Protein AF-A0A3E0WWJ6-F1 (afdb_monomer_lite)

Structure (mmCIF, N/CA/C/O backbone):
data_AF-A0A3E0WWJ6-F1
#
_entry.id   AF-A0A3E0WWJ6-F1
#
loop_
_atom_site.group_PDB
_atom_site.id
_atom_site.type_symbol
_atom_site.label_atom_id
_atom_site.label_alt_id
_atom_site.label_comp_id
_atom_site.label_asym_id
_atom_site.label_entity_id
_atom_site.label_seq_id
_atom_site.pdbx_PDB_ins_code
_atom_site.Cartn_x
_atom_site.Cartn_y
_atom_site.Cartn_z
_atom_site.occupancy
_atom_site.B_iso_or_equiv
_atom_site.auth_seq_id
_atom_site.auth_comp_id
_atom_site.auth_asym_id
_atom_site.auth_atom_id
_atom_site.pdbx_PDB_model_num
ATOM 1 N N . MET A 1 1 ? 36.141 9.763 -50.757 1.00 41.06 1 MET A N 1
ATOM 2 C CA . MET A 1 1 ? 35.344 10.389 -49.680 1.00 41.06 1 MET A CA 1
ATOM 3 C C . MET A 1 1 ? 33.939 9.816 -49.764 1.00 41.06 1 MET A C 1
ATOM 5 O O . MET A 1 1 ? 33.186 10.211 -50.642 1.00 41.06 1 MET A O 1
ATOM 9 N N . SER A 1 2 ? 33.627 8.807 -48.948 1.00 47.94 2 SER A N 1
ATOM 10 C CA . SER A 1 2 ? 32.283 8.214 -48.910 1.00 47.94 2 SER A CA 1
ATOM 11 C C . SER A 1 2 ? 31.359 9.112 -48.082 1.00 47.94 2 SER A C 1
ATOM 13 O O . SER A 1 2 ? 31.762 9.523 -46.992 1.00 47.94 2 SER A O 1
ATOM 15 N N . PRO A 1 3 ? 30.156 9.457 -48.570 1.00 52.78 3 PRO A N 1
ATOM 16 C CA . PRO A 1 3 ? 29.270 10.374 -47.870 1.00 52.78 3 PRO A CA 1
ATOM 17 C C . PRO A 1 3 ? 28.723 9.735 -46.590 1.00 52.78 3 PRO A C 1
ATOM 19 O O . PRO A 1 3 ? 28.349 8.561 -46.569 1.00 52.78 3 PRO A O 1
ATOM 22 N N . MET A 1 4 ? 28.683 10.546 -45.527 1.00 53.38 4 MET A N 1
ATOM 23 C CA . MET A 1 4 ? 28.009 10.279 -44.257 1.00 53.38 4 MET A CA 1
ATOM 24 C C . MET A 1 4 ? 26.643 9.636 -44.494 1.00 53.38 4 MET A C 1
ATOM 26 O O . MET A 1 4 ? 25.695 10.283 -44.942 1.00 53.38 4 MET A O 1
ATOM 30 N N . GLN A 1 5 ? 26.533 8.359 -44.143 1.00 48.25 5 GLN A N 1
ATOM 31 C CA . GLN A 1 5 ? 25.273 7.639 -44.166 1.00 48.25 5 GLN A CA 1
ATOM 32 C C . GLN A 1 5 ? 24.458 8.034 -42.925 1.00 48.25 5 GLN A C 1
ATOM 34 O O . GLN A 1 5 ? 24.376 7.304 -41.936 1.00 48.25 5 GLN A O 1
ATOM 39 N N . ASN A 1 6 ? 23.860 9.226 -42.980 1.00 53.53 6 ASN A N 1
ATOM 40 C CA . ASN A 1 6 ? 22.765 9.612 -42.100 1.00 53.53 6 ASN A CA 1
ATOM 41 C C . ASN A 1 6 ? 21.587 8.674 -42.382 1.00 53.53 6 ASN A C 1
ATOM 43 O O . ASN A 1 6 ? 20.847 8.847 -43.347 1.00 53.53 6 ASN A O 1
ATOM 47 N N . ARG A 1 7 ? 21.423 7.654 -41.537 1.00 54.59 7 ARG A N 1
ATOM 48 C CA . ARG A 1 7 ? 20.161 6.921 -41.413 1.00 54.59 7 ARG A CA 1
ATOM 49 C C . ARG A 1 7 ? 19.463 7.382 -40.135 1.00 54.59 7 ARG A C 1
ATOM 51 O O . ARG A 1 7 ? 20.070 7.260 -39.067 1.00 54.59 7 ARG A O 1
ATOM 58 N N . PRO A 1 8 ? 18.237 7.918 -40.237 1.00 48.44 8 PRO A N 1
ATOM 59 C CA . PRO A 1 8 ? 17.562 8.570 -39.133 1.00 48.44 8 PRO A CA 1
ATOM 60 C C . PRO A 1 8 ? 17.122 7.511 -38.121 1.00 48.44 8 PRO A C 1
ATOM 62 O O . PRO A 1 8 ? 16.410 6.568 -38.461 1.00 48.44 8 PRO A O 1
ATOM 65 N N . GLY A 1 9 ? 17.476 7.693 -36.851 1.00 54.81 9 GLY A N 1
ATOM 66 C CA . GLY A 1 9 ? 16.433 7.474 -35.855 1.00 54.81 9 GLY A CA 1
ATOM 67 C C . GLY A 1 9 ? 15.330 8.474 -36.198 1.00 54.81 9 GLY A C 1
ATOM 68 O O . GLY A 1 9 ? 15.647 9.638 -36.433 1.00 54.81 9 GLY A O 1
ATOM 69 N N . LEU A 1 10 ? 14.071 8.041 -36.312 1.00 63.47 10 LEU A N 1
ATOM 70 C CA . LEU A 1 10 ? 12.950 8.909 -36.718 1.00 63.47 10 LEU A CA 1
ATOM 71 C C . LEU A 1 10 ? 12.829 10.201 -35.879 1.00 63.47 10 LEU A C 1
ATOM 73 O O . LEU A 1 10 ? 12.167 11.142 -36.299 1.00 63.47 10 LEU A O 1
ATOM 77 N N . LEU A 1 11 ? 13.475 10.254 -34.710 1.00 73.19 11 LEU A N 1
ATOM 78 C CA . LEU A 1 11 ? 13.503 11.378 -33.786 1.00 73.19 11 LEU A CA 1
ATOM 79 C C . LEU A 1 11 ? 14.924 11.581 -33.239 1.00 73.19 11 LEU A C 1
ATOM 81 O O . LEU A 1 11 ? 15.691 10.623 -33.113 1.00 73.19 11 LEU A O 1
ATOM 85 N N . ALA A 1 12 ? 15.264 12.820 -32.874 1.00 83.25 12 ALA A N 1
ATOM 86 C CA . ALA A 1 12 ? 16.523 13.125 -32.201 1.00 83.25 12 ALA A CA 1
ATOM 87 C C . ALA A 1 12 ? 16.621 12.375 -30.850 1.00 83.25 12 ALA A C 1
ATOM 89 O O . ALA A 1 12 ? 15.598 12.237 -30.171 1.00 83.25 12 ALA A O 1
ATOM 90 N N . PRO A 1 13 ? 17.827 11.962 -30.406 1.00 80.81 13 PRO A N 1
ATOM 91 C CA . PRO A 1 13 ? 18.034 11.240 -29.141 1.00 80.81 13 PRO A CA 1
ATOM 92 C C . PRO A 1 13 ? 17.370 11.927 -27.935 1.00 80.81 13 PRO A C 1
ATOM 94 O O . PRO A 1 13 ? 16.719 11.293 -27.108 1.00 80.81 13 PRO A O 1
ATOM 97 N N . ARG A 1 14 ? 17.441 13.265 -27.898 1.00 85.00 14 ARG A N 1
ATOM 98 C CA . ARG A 1 14 ? 16.761 14.104 -26.903 1.00 85.00 14 ARG A CA 1
ATOM 99 C C . ARG A 1 14 ? 15.242 13.914 -26.913 1.00 85.00 14 ARG A C 1
ATOM 101 O O . ARG A 1 14 ? 14.642 13.782 -25.855 1.00 85.00 14 ARG A O 1
ATOM 108 N N . THR A 1 15 ? 14.617 13.921 -28.087 1.00 87.12 15 THR A N 1
ATOM 109 C CA . THR A 1 15 ? 13.161 13.779 -28.223 1.00 87.12 15 THR A CA 1
ATOM 110 C C . THR A 1 15 ? 12.702 12.391 -27.790 1.00 87.12 15 THR A C 1
ATOM 112 O O . THR A 1 15 ? 11.684 12.272 -27.118 1.00 87.12 15 THR A O 1
ATOM 115 N N . GLN A 1 16 ? 13.473 11.349 -28.114 1.00 85.00 16 GLN A N 1
ATOM 116 C CA . GLN A 1 16 ? 13.187 9.982 -27.669 1.00 85.00 16 GLN A CA 1
ATOM 117 C C . GLN A 1 16 ? 13.239 9.865 -26.144 1.00 85.00 16 GLN A C 1
ATOM 119 O O . GLN A 1 16 ? 12.307 9.336 -25.542 1.00 85.00 16 GLN A O 1
ATOM 124 N N . LEU A 1 17 ? 14.286 10.414 -25.519 1.00 88.88 17 LEU A N 1
ATOM 125 C CA . LEU A 1 17 ? 14.409 10.430 -24.064 1.00 88.88 17 LEU A CA 1
ATOM 126 C C . LEU A 1 17 ? 13.249 11.191 -23.410 1.00 88.88 17 LEU A C 1
ATOM 128 O O . LEU A 1 17 ? 12.657 10.693 -22.460 1.00 88.88 17 LEU A O 1
ATOM 132 N N . LEU A 1 18 ? 12.880 12.360 -23.944 1.00 91.81 18 LEU A N 1
ATOM 133 C CA . LEU A 1 18 ? 11.765 13.154 -23.419 1.00 91.81 18 LEU A CA 1
ATOM 134 C C . LEU A 1 18 ? 10.431 12.406 -23.488 1.00 91.81 18 LEU A C 1
ATOM 136 O O . LEU A 1 18 ? 9.697 12.414 -22.505 1.00 91.81 18 LEU A O 1
ATOM 140 N N . LEU A 1 19 ? 10.125 11.736 -24.602 1.00 91.75 19 LEU A N 1
ATOM 141 C CA . LEU A 1 19 ? 8.891 10.953 -24.735 1.00 91.75 19 LEU A CA 1
ATOM 142 C C . LEU A 1 19 ? 8.840 9.790 -23.737 1.00 91.75 19 LEU A C 1
ATOM 144 O O . LEU A 1 19 ? 7.805 9.560 -23.115 1.00 91.75 19 LEU A O 1
ATOM 148 N N . LEU A 1 20 ? 9.960 9.089 -23.543 1.00 90.94 20 LEU A N 1
ATOM 149 C CA . LEU A 1 20 ? 10.049 8.000 -22.568 1.00 90.94 20 LEU A CA 1
ATOM 150 C C . LEU A 1 20 ? 9.909 8.512 -21.133 1.00 90.94 20 LEU A C 1
ATOM 152 O O . LEU A 1 20 ? 9.173 7.923 -20.345 1.00 90.94 20 LEU A O 1
ATOM 156 N N . CYS A 1 21 ? 10.535 9.645 -20.810 1.00 93.75 21 CYS A N 1
ATOM 157 C CA . CYS A 1 21 ? 10.346 10.303 -19.521 1.00 93.75 21 CYS A CA 1
ATOM 158 C C . CYS A 1 21 ? 8.896 10.765 -19.328 1.00 93.75 21 CYS A C 1
ATOM 160 O O . CYS A 1 21 ? 8.356 10.600 -18.244 1.00 93.75 21 CYS A O 1
ATOM 162 N N . MET A 1 22 ? 8.225 11.296 -20.354 1.00 95.31 22 MET A N 1
ATOM 163 C CA . MET A 1 22 ? 6.805 11.655 -20.251 1.00 95.31 22 MET A CA 1
ATOM 164 C C . MET A 1 22 ? 5.928 10.436 -19.954 1.00 95.31 22 MET A C 1
ATOM 166 O O . MET A 1 22 ? 5.043 10.516 -19.106 1.00 95.31 22 MET A O 1
ATOM 170 N N . PHE A 1 23 ? 6.189 9.303 -20.608 1.00 94.44 23 PHE A N 1
ATOM 171 C CA . PHE A 1 23 ? 5.458 8.066 -20.340 1.00 94.44 23 PHE A CA 1
ATOM 172 C C . PHE A 1 23 ? 5.713 7.546 -18.918 1.00 94.44 23 PHE A C 1
ATOM 174 O O . PHE A 1 23 ? 4.772 7.197 -18.209 1.00 94.44 23 PHE A O 1
ATOM 181 N N . ALA A 1 24 ? 6.967 7.561 -18.463 1.00 94.69 24 ALA A N 1
ATOM 182 C CA . ALA A 1 24 ? 7.326 7.171 -17.102 1.00 94.69 24 ALA A CA 1
ATOM 183 C C . ALA A 1 24 ? 6.735 8.118 -16.039 1.00 94.69 24 ALA A C 1
ATOM 185 O O . ALA A 1 24 ? 6.290 7.663 -14.983 1.00 94.69 24 ALA A O 1
ATOM 186 N N . LEU A 1 25 ? 6.655 9.425 -16.322 1.00 95.75 25 LEU A N 1
ATOM 187 C CA . LEU A 1 25 ? 5.974 10.407 -15.469 1.00 95.75 25 LEU A CA 1
ATOM 188 C C . LEU A 1 25 ? 4.483 10.117 -15.380 1.00 95.75 25 LEU A C 1
ATOM 190 O O . LEU A 1 25 ? 3.942 10.110 -14.279 1.00 95.75 25 LEU A O 1
ATOM 194 N N . LEU A 1 26 ? 3.832 9.828 -16.508 1.00 95.75 26 LEU A N 1
ATOM 195 C CA . LEU A 1 26 ? 2.425 9.447 -16.519 1.00 95.75 26 LEU A CA 1
ATOM 196 C C . LEU A 1 26 ? 2.188 8.160 -15.717 1.00 95.75 26 LEU A C 1
ATOM 198 O O . LEU A 1 26 ? 1.283 8.126 -14.891 1.00 95.75 26 LEU A O 1
ATOM 202 N N . ALA A 1 27 ? 3.019 7.131 -15.901 1.00 94.25 27 ALA A N 1
ATOM 203 C CA . ALA A 1 27 ? 2.919 5.884 -15.142 1.00 94.25 27 ALA A CA 1
ATOM 204 C C . ALA A 1 27 ? 3.103 6.111 -13.631 1.00 94.25 27 ALA A C 1
ATOM 206 O O . ALA A 1 27 ? 2.340 5.583 -12.825 1.00 94.25 27 ALA A O 1
ATOM 207 N N . THR A 1 28 ? 4.064 6.958 -13.252 1.00 94.44 28 THR A N 1
ATOM 208 C CA . THR A 1 28 ? 4.295 7.338 -11.851 1.00 94.44 28 THR A CA 1
ATOM 209 C C . THR A 1 28 ? 3.099 8.102 -11.289 1.00 94.44 28 THR A C 1
ATOM 211 O O . THR A 1 28 ? 2.649 7.787 -10.195 1.00 94.44 28 THR A O 1
ATOM 214 N N . LEU A 1 29 ? 2.547 9.062 -12.039 1.00 93.62 29 LEU A N 1
ATOM 215 C CA . LEU A 1 29 ? 1.370 9.832 -11.636 1.00 93.62 29 LEU A CA 1
ATOM 216 C C . LEU A 1 29 ? 0.149 8.931 -11.425 1.00 93.62 29 LEU A C 1
ATOM 218 O O . LEU A 1 29 ? -0.557 9.073 -10.436 1.00 93.62 29 LEU A O 1
ATOM 222 N N . LEU A 1 30 ? -0.105 7.991 -12.336 1.00 93.31 30 LEU A N 1
ATOM 223 C CA . LEU A 1 30 ? -1.209 7.044 -12.181 1.00 93.31 30 LEU A CA 1
ATOM 224 C C . LEU A 1 30 ? -1.004 6.146 -10.954 1.00 93.31 30 LEU A C 1
ATOM 226 O O . LEU A 1 30 ? -1.946 5.930 -10.195 1.00 93.31 30 LEU A O 1
ATOM 230 N N . SER A 1 31 ? 0.228 5.684 -10.719 1.00 91.25 31 SER A N 1
ATOM 231 C CA . SER A 1 31 ? 0.571 4.896 -9.533 1.00 91.25 31 SER A CA 1
ATOM 232 C C . SER A 1 31 ? 0.384 5.686 -8.235 1.00 91.25 31 SER A C 1
ATOM 234 O O . SER A 1 31 ? -0.133 5.143 -7.265 1.00 91.25 31 SER A O 1
ATOM 236 N N . THR A 1 32 ? 0.782 6.959 -8.183 1.00 90.62 32 THR A N 1
ATOM 237 C CA . THR A 1 32 ? 0.625 7.782 -6.974 1.00 90.62 32 THR A CA 1
ATOM 238 C C . THR A 1 32 ? -0.826 8.182 -6.738 1.00 90.62 32 THR A C 1
ATOM 240 O O . THR A 1 32 ? -1.275 8.163 -5.595 1.00 90.62 32 THR A O 1
ATOM 243 N N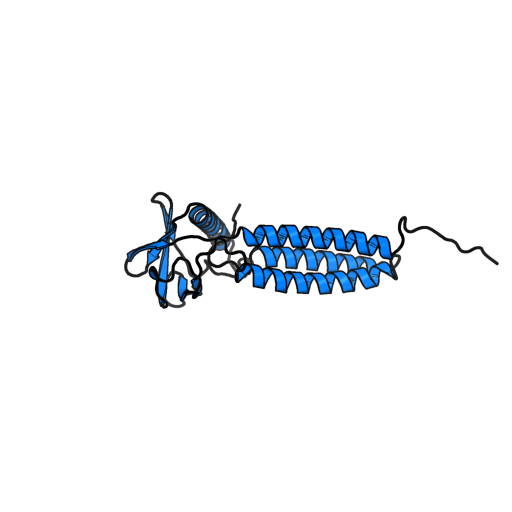 . LEU A 1 33 ? -1.588 8.478 -7.798 1.00 90.75 33 LEU A N 1
ATOM 244 C CA . LEU A 1 33 ? -3.033 8.702 -7.703 1.00 90.75 33 LEU A CA 1
ATOM 245 C C . LEU A 1 33 ? -3.753 7.460 -7.177 1.00 90.75 33 LEU A C 1
ATOM 247 O O . LEU A 1 33 ? -4.637 7.588 -6.338 1.00 90.75 33 LEU A O 1
ATOM 251 N N . TRP A 1 34 ? -3.346 6.266 -7.614 1.00 89.06 34 TRP A N 1
ATOM 252 C CA . TRP A 1 34 ? -3.866 5.016 -7.068 1.00 89.06 34 TRP A CA 1
ATOM 253 C C . TRP A 1 34 ? -3.573 4.890 -5.569 1.00 89.06 34 TRP A C 1
ATOM 255 O O . TRP A 1 34 ? -4.493 4.680 -4.782 1.00 89.06 34 TRP A O 1
ATOM 265 N N . VAL A 1 35 ? -2.324 5.114 -5.151 1.00 89.00 35 VAL A N 1
ATOM 266 C CA . VAL A 1 35 ? -1.925 5.062 -3.732 1.00 89.00 35 VAL A CA 1
ATOM 267 C C . VAL A 1 35 ? -2.664 6.098 -2.878 1.00 89.00 35 VAL A C 1
ATOM 269 O O . VAL A 1 35 ? -2.964 5.836 -1.716 1.00 89.00 35 VAL A O 1
ATOM 272 N N . ALA A 1 36 ? -3.009 7.259 -3.441 1.00 87.56 36 ALA A N 1
ATOM 273 C CA . ALA A 1 36 ? -3.802 8.272 -2.745 1.00 87.56 36 ALA A CA 1
ATOM 274 C C . ALA A 1 36 ? -5.238 7.805 -2.431 1.00 87.56 36 ALA A C 1
ATOM 276 O O . ALA A 1 36 ? -5.872 8.355 -1.534 1.00 87.56 36 ALA A O 1
ATOM 277 N N . THR A 1 37 ? -5.752 6.795 -3.143 1.00 85.94 37 THR A N 1
ATOM 278 C CA . THR A 1 37 ? -7.078 6.206 -2.879 1.00 85.94 37 THR A CA 1
ATOM 279 C C . THR A 1 37 ? -7.051 5.069 -1.858 1.00 85.94 37 THR A C 1
ATOM 281 O O . THR A 1 37 ? -8.111 4.586 -1.454 1.00 85.94 37 THR A O 1
ATOM 284 N N . THR A 1 38 ? -5.864 4.648 -1.411 1.00 85.00 38 THR A N 1
ATOM 285 C CA . THR A 1 38 ? -5.712 3.539 -0.468 1.00 85.00 38 THR A CA 1
ATOM 286 C C . THR A 1 38 ? -6.351 3.880 0.886 1.00 85.00 38 THR A C 1
ATOM 288 O O . THR A 1 38 ? -6.076 4.952 1.434 1.00 85.00 38 THR A O 1
ATOM 291 N N . PRO A 1 39 ? -7.184 2.985 1.450 1.00 87.88 39 PRO A N 1
ATOM 292 C CA . PRO A 1 39 ? -7.760 3.159 2.778 1.00 87.88 39 PRO A CA 1
ATOM 293 C C . PRO A 1 39 ? -6.698 3.391 3.857 1.00 87.88 39 PRO A C 1
ATOM 295 O O . PRO A 1 39 ? -5.690 2.684 3.911 1.00 87.88 39 PRO A O 1
ATOM 298 N N . TYR A 1 40 ? -6.952 4.356 4.739 1.00 89.00 40 TYR A N 1
ATOM 299 C CA . TYR A 1 40 ? -6.067 4.722 5.842 1.00 89.00 40 TYR A CA 1
ATOM 300 C C . TYR A 1 40 ? -6.828 4.699 7.171 1.00 89.00 40 TYR A C 1
ATOM 302 O O . TYR A 1 40 ? -7.805 5.430 7.349 1.00 89.00 40 TYR A O 1
ATOM 310 N N . LEU A 1 41 ? -6.375 3.872 8.111 1.00 90.25 41 LEU A N 1
ATOM 311 C CA . LEU A 1 41 ? -6.888 3.802 9.482 1.00 90.25 41 LEU A CA 1
ATOM 312 C C . LEU A 1 41 ? -6.064 4.678 10.435 1.00 90.25 41 LEU A C 1
ATOM 314 O O . LEU A 1 41 ? -6.567 5.072 11.490 1.00 90.25 41 LEU A O 1
ATOM 318 N N . GLY A 1 42 ? -4.819 4.998 10.068 1.00 89.94 42 GLY A N 1
ATOM 319 C CA . GLY A 1 42 ? -3.881 5.751 10.894 1.00 89.94 42 GLY A CA 1
ATOM 320 C C . GLY A 1 42 ? -3.329 4.934 12.055 1.00 89.94 42 GLY A C 1
ATOM 321 O O . GLY A 1 42 ? -3.097 5.488 13.133 1.00 89.94 42 GLY A O 1
ATOM 322 N N . LEU A 1 43 ? -3.162 3.630 11.836 1.00 91.00 43 LEU A N 1
ATOM 323 C CA . LEU A 1 43 ? -2.616 2.674 12.795 1.00 91.00 43 LEU A CA 1
ATOM 324 C C . LEU A 1 43 ? -1.298 2.122 12.255 1.00 91.00 43 LEU A C 1
ATOM 326 O O . LEU A 1 43 ? -1.193 1.808 11.071 1.00 91.00 43 LEU A O 1
ATOM 330 N N . GLU A 1 44 ? -0.302 1.988 13.123 1.00 89.38 44 GLU A N 1
ATOM 331 C CA . GLU A 1 44 ? 0.871 1.162 12.847 1.00 89.38 44 GLU A CA 1
ATOM 332 C C . GLU A 1 44 ? 0.589 -0.230 13.400 1.00 89.38 44 GLU A C 1
ATOM 334 O O . GLU A 1 44 ? 0.331 -0.390 14.594 1.00 89.38 44 GLU A O 1
ATOM 339 N N . LEU A 1 45 ? 0.548 -1.214 12.502 1.00 89.88 45 LEU A N 1
ATOM 340 C CA . LEU A 1 45 ? 0.191 -2.587 12.823 1.00 89.88 45 LEU A CA 1
ATOM 341 C C . LEU A 1 45 ? 1.408 -3.491 12.668 1.00 89.88 45 LEU A C 1
ATOM 343 O O . LEU A 1 45 ? 2.154 -3.364 11.695 1.00 89.88 45 LEU A O 1
ATOM 347 N N . SER A 1 46 ? 1.553 -4.449 13.574 1.00 88.56 46 SER A N 1
ATOM 348 C CA . SER A 1 46 ? 2.556 -5.501 13.467 1.00 88.56 46 SER A CA 1
ATOM 349 C C . SER A 1 46 ? 1.981 -6.885 13.700 1.00 88.56 46 SER A C 1
ATOM 351 O O . SER A 1 46 ? 0.861 -7.076 14.184 1.00 88.56 46 SER A O 1
ATOM 353 N N . LYS A 1 47 ? 2.749 -7.881 13.264 1.00 87.50 47 LYS A N 1
ATOM 354 C CA . LYS A 1 47 ? 2.410 -9.288 13.450 1.00 87.50 47 LYS A CA 1
ATOM 355 C C . LYS A 1 47 ? 2.556 -9.642 14.921 1.00 87.50 47 LYS A C 1
ATOM 357 O O . LYS A 1 47 ? 3.497 -9.206 15.577 1.00 87.50 47 LYS A O 1
ATOM 362 N N . THR A 1 48 ? 1.663 -10.487 15.410 1.00 83.00 48 THR A N 1
ATOM 363 C CA . THR A 1 48 ? 1.786 -11.042 16.757 1.00 83.00 48 THR A CA 1
ATOM 364 C C . THR A 1 48 ? 2.513 -12.386 16.684 1.00 83.00 48 THR A C 1
ATOM 366 O O . THR A 1 48 ? 2.185 -13.211 15.835 1.00 83.00 48 THR A O 1
ATOM 369 N N . GLU A 1 49 ? 3.512 -12.619 17.541 1.00 76.25 49 GLU A N 1
ATOM 370 C CA . GLU A 1 49 ? 4.228 -13.909 17.590 1.00 76.25 49 GLU A CA 1
ATOM 371 C C . GLU A 1 49 ? 3.422 -14.983 18.342 1.00 76.25 49 GLU A C 1
ATOM 373 O O . GLU A 1 49 ? 3.381 -16.136 17.918 1.00 76.25 49 GLU A O 1
ATOM 378 N N . ASP A 1 50 ? 2.713 -14.582 19.403 1.00 68.69 50 ASP A N 1
ATOM 379 C CA . ASP A 1 50 ? 2.123 -15.504 20.386 1.00 68.69 50 ASP A CA 1
ATOM 380 C C . ASP A 1 50 ? 0.609 -15.745 20.237 1.00 68.69 50 ASP A C 1
ATOM 382 O O . ASP A 1 50 ? 0.070 -16.690 20.814 1.00 68.69 50 ASP A O 1
ATOM 386 N N . ALA A 1 51 ? -0.103 -14.902 19.483 1.00 70.88 51 ALA A N 1
ATOM 387 C CA . ALA A 1 51 ? -1.562 -14.945 19.357 1.00 70.88 51 ALA A CA 1
ATOM 388 C C . ALA A 1 51 ? -2.008 -14.691 17.909 1.00 70.88 51 ALA A C 1
ATOM 390 O O . ALA A 1 51 ? -1.299 -14.007 17.173 1.00 70.88 51 ALA A O 1
ATOM 391 N N . PRO A 1 52 ? -3.165 -15.230 17.479 1.00 80.75 52 PRO A N 1
ATOM 392 C CA . PRO A 1 52 ? -3.720 -14.922 16.169 1.00 80.75 52 PRO A CA 1
ATOM 393 C C . PRO A 1 52 ? -4.159 -13.456 16.110 1.00 80.75 52 PRO A C 1
ATOM 395 O O . PRO A 1 52 ? -4.926 -13.004 16.959 1.00 80.75 52 PRO A O 1
ATOM 398 N N . GLY A 1 53 ? -3.695 -12.733 15.094 1.00 87.56 53 GLY A N 1
ATOM 399 C CA . GLY A 1 53 ? -4.137 -11.372 14.808 1.00 87.56 53 GLY A CA 1
ATOM 400 C C . GLY A 1 53 ? -2.990 -10.391 14.611 1.00 87.56 53 GLY A C 1
ATOM 401 O O . GLY A 1 53 ? -1.816 -10.755 14.504 1.00 87.56 53 GLY A O 1
ATOM 402 N N . VAL A 1 54 ? -3.344 -9.111 14.564 1.00 91.00 54 VAL A N 1
ATOM 403 C CA . VAL A 1 54 ? -2.403 -8.007 14.346 1.00 91.00 54 VAL A CA 1
ATOM 404 C C . VAL A 1 54 ? -2.442 -7.053 15.532 1.00 91.00 54 VAL A C 1
ATOM 406 O O . VAL A 1 54 ? -3.512 -6.679 16.007 1.00 91.00 54 VAL A O 1
ATOM 409 N N . ARG A 1 55 ? -1.272 -6.665 16.033 1.00 91.94 55 ARG A N 1
ATOM 410 C CA . ARG A 1 55 ? -1.130 -5.751 17.168 1.00 91.94 55 ARG A CA 1
ATOM 411 C C . ARG A 1 55 ? -1.048 -4.317 16.671 1.00 91.94 55 ARG A C 1
ATOM 413 O O . ARG A 1 55 ? -0.354 -4.041 15.699 1.00 91.94 55 ARG A O 1
ATOM 420 N N . VAL A 1 56 ? -1.712 -3.399 17.364 1.00 92.44 56 VAL A N 1
ATOM 421 C CA . VAL A 1 56 ? -1.516 -1.959 17.180 1.00 92.44 56 VAL A CA 1
ATOM 422 C C . VAL A 1 56 ? -0.250 -1.543 17.922 1.00 92.44 56 VAL A C 1
ATOM 424 O O . VAL A 1 56 ? -0.259 -1.440 19.144 1.00 92.44 56 VAL A O 1
ATOM 427 N N . GLU A 1 57 ? 0.839 -1.286 17.207 1.00 90.69 57 GLU A N 1
ATOM 428 C CA . GLU A 1 57 ? 2.075 -0.772 17.813 1.00 90.69 57 GLU A CA 1
ATOM 429 C C . GLU A 1 57 ? 1.907 0.676 18.253 1.00 90.69 57 GLU A C 1
ATOM 431 O O . GLU A 1 57 ? 2.304 1.069 19.349 1.00 90.69 57 GLU A O 1
ATOM 436 N N . SER A 1 58 ? 1.301 1.485 17.387 1.00 89.75 58 SER A N 1
ATOM 437 C CA . SER A 1 58 ? 1.089 2.897 17.651 1.00 89.75 58 SER A CA 1
ATOM 438 C C . SER A 1 58 ? -0.128 3.426 16.895 1.00 89.75 58 SER A C 1
ATOM 440 O O . SER A 1 58 ? -0.558 2.887 15.871 1.00 89.75 58 SER A O 1
ATOM 442 N N . VAL A 1 59 ? -0.700 4.512 17.412 1.00 91.31 59 VAL A N 1
ATOM 443 C CA . VAL A 1 59 ? -1.763 5.263 16.741 1.00 91.31 59 VAL A CA 1
ATOM 444 C C . VAL A 1 59 ? -1.194 6.614 16.347 1.00 91.31 59 VAL A C 1
ATOM 446 O O . VAL A 1 59 ? -0.699 7.363 17.192 1.00 91.31 59 VAL A O 1
ATOM 449 N N . ARG A 1 60 ? -1.244 6.941 15.054 1.00 88.38 60 ARG A N 1
ATOM 450 C CA . ARG A 1 60 ? -0.659 8.190 14.552 1.00 88.38 60 ARG A CA 1
ATOM 451 C C . ARG A 1 60 ? -1.400 9.394 15.133 1.00 88.38 60 ARG A C 1
ATOM 453 O O . ARG A 1 60 ? -2.624 9.392 15.230 1.00 88.38 60 ARG A O 1
ATOM 460 N N . ALA A 1 61 ? -0.675 10.470 15.439 1.00 87.06 61 ALA A N 1
ATOM 461 C CA . ALA A 1 61 ? -1.247 11.671 16.061 1.00 87.06 61 ALA A CA 1
ATOM 462 C C . ALA A 1 61 ? -2.359 12.346 15.228 1.00 87.06 61 ALA A C 1
ATOM 464 O O . ALA A 1 61 ? -3.233 13.008 15.778 1.00 87.06 61 ALA A O 1
ATOM 465 N N . ASN A 1 62 ? -2.339 12.177 13.904 1.00 85.38 62 ASN A N 1
ATOM 466 C CA . ASN A 1 62 ? -3.358 12.675 12.976 1.00 85.38 62 ASN A CA 1
ATOM 467 C C . ASN A 1 62 ? -4.393 11.603 12.578 1.00 85.38 62 ASN A C 1
ATOM 469 O O . ASN A 1 62 ? -5.121 11.787 11.602 1.00 85.38 62 ASN A O 1
ATOM 473 N N . SER A 1 63 ? -4.428 10.468 13.280 1.00 87.94 63 SER A N 1
ATOM 474 C CA . SER A 1 63 ? -5.359 9.378 13.003 1.00 87.94 63 SER A CA 1
ATOM 475 C C . SER A 1 63 ? -6.799 9.784 13.334 1.00 87.94 63 SER A C 1
ATOM 477 O O . SER A 1 63 ? -7.049 10.316 14.420 1.00 87.94 63 SER A O 1
ATOM 479 N N . PRO A 1 64 ? -7.785 9.465 12.473 1.00 88.06 64 PRO A N 1
ATOM 480 C CA . PRO A 1 64 ? -9.199 9.645 12.805 1.00 88.06 64 PRO A CA 1
ATOM 481 C C . PRO A 1 64 ? -9.673 8.702 13.929 1.00 88.06 64 PRO A C 1
ATOM 483 O O . PRO A 1 64 ? -10.795 8.843 14.416 1.00 88.06 64 PRO A O 1
ATOM 486 N N . ASN A 1 65 ? -8.834 7.744 14.343 1.00 92.75 65 ASN A N 1
ATOM 487 C CA . ASN A 1 65 ? -9.134 6.732 15.355 1.00 92.75 65 ASN A CA 1
ATOM 488 C C . ASN A 1 65 ? -8.393 6.939 16.682 1.00 92.75 65 ASN A C 1
ATOM 490 O O . ASN A 1 65 ? -8.487 6.080 17.555 1.00 92.75 65 ASN A O 1
ATOM 494 N N . LEU A 1 66 ? -7.712 8.077 16.867 1.00 90.75 66 LEU A N 1
ATOM 495 C CA . LEU A 1 66 ? -6.891 8.360 18.053 1.00 90.75 66 LEU A CA 1
ATOM 496 C C . LEU A 1 66 ? -7.636 8.195 19.391 1.00 90.75 66 LEU A C 1
ATOM 498 O O . LEU A 1 66 ? -7.034 7.809 20.382 1.00 90.75 66 LEU A O 1
ATOM 502 N N . SER A 1 67 ? -8.942 8.473 19.431 1.00 91.50 67 SER A N 1
ATOM 503 C CA . SER A 1 67 ? -9.772 8.341 20.639 1.00 91.50 67 SER A CA 1
ATOM 504 C C . SER A 1 67 ? -10.501 6.999 20.769 1.00 91.50 67 SER A C 1
ATOM 506 O O . SER A 1 67 ? -11.240 6.805 21.732 1.00 91.50 67 SER A O 1
ATOM 508 N N . LYS A 1 68 ? -10.358 6.100 19.789 1.00 92.38 68 LYS A N 1
ATOM 509 C CA . LYS A 1 68 ? -11.143 4.858 19.692 1.00 92.38 68 LYS A CA 1
ATOM 510 C C . LYS A 1 68 ? -10.341 3.603 19.993 1.00 92.38 68 LYS A C 1
ATOM 512 O O . LYS A 1 68 ? -10.934 2.599 20.368 1.00 92.38 68 LYS A O 1
ATOM 517 N N . ILE A 1 69 ? -9.032 3.645 19.777 1.00 92.69 69 ILE A N 1
ATOM 518 C CA . ILE A 1 69 ? -8.145 2.500 19.942 1.00 92.69 69 ILE A CA 1
ATOM 519 C C . ILE A 1 69 ? -6.831 2.953 20.561 1.00 92.69 69 ILE A C 1
ATOM 521 O O . ILE A 1 69 ? -6.366 4.061 20.300 1.00 92.69 69 ILE A O 1
ATOM 525 N N . ASN A 1 70 ? -6.249 2.088 21.385 1.00 92.81 70 ASN A N 1
ATOM 526 C CA . ASN A 1 70 ? -4.983 2.339 22.057 1.00 92.81 70 ASN A CA 1
ATOM 527 C C . ASN A 1 70 ? -3.873 1.488 21.435 1.00 92.81 70 ASN A C 1
ATOM 529 O O . ASN A 1 70 ? -4.140 0.448 20.826 1.00 92.81 70 ASN A O 1
ATOM 533 N N . ALA A 1 71 ? -2.625 1.907 21.642 1.00 91.44 71 ALA A N 1
ATOM 534 C CA . ALA A 1 71 ? -1.478 1.031 21.421 1.00 91.44 71 ALA A CA 1
ATOM 535 C C . ALA A 1 71 ? -1.607 -0.255 22.264 1.00 91.44 71 ALA A C 1
ATOM 537 O O . ALA A 1 71 ? -2.320 -0.273 23.268 1.00 91.44 71 ALA A O 1
ATOM 538 N N . ASP A 1 72 ? -0.943 -1.319 21.819 1.00 90.94 72 ASP A N 1
ATOM 539 C CA . ASP A 1 72 ? -0.997 -2.691 22.340 1.00 90.94 72 ASP A CA 1
ATOM 540 C C . ASP A 1 72 ? -2.329 -3.437 22.196 1.00 90.94 72 ASP A C 1
ATOM 542 O O . ASP A 1 72 ? -2.403 -4.620 22.530 1.00 90.94 72 ASP A O 1
ATOM 546 N N . THR A 1 73 ? -3.361 -2.810 21.627 1.00 91.88 73 THR A N 1
ATOM 547 C CA . THR A 1 73 ? -4.606 -3.515 21.292 1.00 91.88 73 THR A CA 1
ATOM 548 C C . THR A 1 73 ? -4.330 -4.572 20.220 1.00 91.88 73 THR A C 1
ATOM 550 O O . THR A 1 73 ? -3.740 -4.258 19.183 1.00 91.88 73 THR A O 1
ATOM 553 N N . VAL A 1 74 ? -4.786 -5.809 20.427 1.00 93.00 74 VAL A N 1
ATOM 554 C CA . VAL A 1 74 ? -4.693 -6.874 19.419 1.00 93.00 74 VAL A CA 1
ATOM 555 C C . VAL A 1 74 ? -6.015 -6.971 18.669 1.00 93.00 74 VAL A C 1
ATOM 557 O O . VAL A 1 74 ? -7.070 -7.166 19.265 1.00 93.00 74 VAL A O 1
ATOM 560 N N . LEU A 1 75 ? -5.957 -6.825 17.348 1.00 93.12 75 LEU A N 1
ATOM 561 C CA . LEU A 1 75 ? -7.088 -6.981 16.441 1.00 93.12 75 LEU A CA 1
ATOM 562 C C . LEU A 1 75 ? -7.124 -8.418 15.921 1.00 93.12 75 LEU A C 1
ATOM 564 O O . LEU A 1 75 ? -6.168 -8.883 15.298 1.00 93.12 75 LEU A O 1
ATOM 568 N N . VAL A 1 76 ? -8.246 -9.103 16.129 1.00 94.44 76 VAL A N 1
ATOM 569 C CA . VAL A 1 76 ? -8.413 -10.526 15.783 1.00 94.44 76 VAL A CA 1
ATOM 570 C C . VAL A 1 76 ? -9.346 -10.755 14.596 1.00 94.44 76 VAL A C 1
ATOM 572 O O . VAL A 1 76 ? -9.306 -11.821 13.982 1.00 94.44 76 VAL A O 1
ATOM 575 N N . ALA A 1 77 ? -10.203 -9.787 14.263 1.00 94.12 77 ALA A N 1
ATOM 576 C CA . ALA A 1 77 ? -11.074 -9.860 13.092 1.00 94.12 77 ALA A CA 1
ATOM 577 C C . ALA A 1 77 ? -11.581 -8.488 12.636 1.00 94.12 77 ALA A C 1
ATOM 579 O O . ALA A 1 77 ? -11.597 -7.517 13.392 1.00 94.12 77 ALA A O 1
ATOM 580 N N . VAL A 1 78 ? -12.072 -8.445 11.401 1.00 94.56 78 VAL A N 1
ATOM 581 C CA . VAL A 1 78 ? -12.882 -7.359 10.847 1.00 94.56 78 VAL A CA 1
ATOM 582 C C . VAL A 1 78 ? -14.285 -7.885 10.569 1.00 94.56 78 VAL A C 1
ATOM 584 O O . VAL A 1 78 ? -14.458 -9.004 10.097 1.00 94.56 78 VAL A O 1
ATOM 587 N N . TRP A 1 79 ? -15.300 -7.081 10.854 1.00 93.50 79 TRP A N 1
ATOM 588 C CA . TRP A 1 79 ? -16.697 -7.397 10.595 1.00 93.50 79 TRP A CA 1
ATOM 589 C C . TRP A 1 79 ? -17.219 -6.599 9.403 1.00 93.50 79 TRP A C 1
ATOM 591 O O . TRP A 1 79 ? -17.115 -5.371 9.376 1.00 93.50 79 TRP A O 1
ATOM 601 N N . GLN A 1 80 ? -17.854 -7.290 8.458 1.00 90.69 80 GLN A N 1
ATOM 602 C CA . GLN A 1 80 ? -18.502 -6.685 7.297 1.00 90.69 80 GLN A CA 1
ATOM 603 C C . GLN A 1 80 ? -19.865 -7.337 7.065 1.00 90.69 80 GLN A C 1
ATOM 605 O O . GLN A 1 80 ? -19.955 -8.538 6.855 1.00 90.69 80 GLN A O 1
ATOM 610 N N . GLY A 1 81 ? -20.955 -6.565 7.125 1.00 84.75 81 GLY A N 1
ATOM 611 C CA . GLY A 1 81 ? -22.297 -7.092 6.828 1.00 84.75 81 GLY A CA 1
ATOM 612 C C . GLY A 1 81 ? -22.747 -8.276 7.704 1.00 84.75 81 GLY A C 1
ATOM 613 O O . GLY A 1 81 ? -23.629 -9.024 7.301 1.00 84.75 81 GLY A O 1
ATOM 614 N N . GLY A 1 82 ? -22.147 -8.455 8.887 1.00 85.06 82 GLY A N 1
ATOM 615 C CA . GLY A 1 82 ? -22.388 -9.604 9.770 1.00 85.06 82 GLY A CA 1
ATOM 616 C C . GLY A 1 82 ? -21.459 -10.802 9.537 1.00 85.06 82 GLY A C 1
ATOM 617 O O . GLY A 1 82 ? -21.499 -11.742 10.325 1.00 85.06 82 GLY A O 1
ATOM 618 N N . GLU A 1 83 ? -20.601 -10.760 8.518 1.00 90.50 83 GLU A N 1
ATOM 619 C CA . GLU A 1 83 ? -19.523 -11.723 8.306 1.00 90.50 83 GLU A CA 1
ATOM 620 C C . GLU A 1 83 ? -18.285 -11.329 9.121 1.00 90.50 83 GLU A C 1
ATOM 622 O O . GLU A 1 83 ? -17.925 -10.150 9.193 1.00 90.50 83 GLU A O 1
ATOM 627 N N . ARG A 1 84 ? -17.645 -12.322 9.749 1.00 93.06 84 ARG A N 1
ATOM 628 C CA . ARG A 1 84 ? -16.406 -12.160 10.516 1.00 93.06 84 ARG A CA 1
ATOM 629 C C . ARG A 1 84 ? -15.226 -12.603 9.658 1.00 93.06 84 ARG A C 1
ATOM 631 O O . ARG A 1 84 ? -15.072 -13.793 9.406 1.00 93.06 84 ARG A O 1
ATOM 638 N N . ILE A 1 85 ? -14.377 -11.656 9.286 1.00 92.69 85 ILE A N 1
ATOM 639 C CA . ILE A 1 85 ? -13.149 -11.877 8.524 1.00 92.69 85 ILE A CA 1
ATOM 640 C C . ILE A 1 85 ? -11.993 -11.979 9.532 1.00 92.69 85 ILE A C 1
ATOM 642 O O . ILE A 1 85 ? -11.646 -10.966 10.147 1.00 92.69 85 ILE A O 1
ATOM 646 N N . PRO A 1 86 ? -11.434 -13.175 9.788 1.00 92.25 86 PRO A N 1
ATOM 647 C CA . PRO A 1 86 ? -10.355 -13.341 10.759 1.00 92.25 86 PRO A CA 1
ATOM 648 C C . PRO A 1 86 ? -9.078 -12.623 10.309 1.00 92.25 86 PRO A C 1
ATOM 650 O O . PRO A 1 86 ? -8.737 -12.617 9.129 1.00 92.25 86 PRO A O 1
ATOM 653 N N . LEU A 1 87 ? -8.364 -12.033 11.268 1.00 91.00 87 LEU A N 1
ATOM 654 C CA . LEU A 1 87 ? -7.011 -11.524 11.068 1.00 91.00 87 LEU A CA 1
ATOM 655 C C . LEU A 1 87 ? -6.019 -12.584 11.546 1.00 91.00 87 LEU A C 1
ATOM 657 O O . LEU A 1 87 ? -6.167 -13.164 12.622 1.00 91.00 87 LEU A O 1
ATOM 661 N N . HIS A 1 88 ? -5.001 -12.822 10.735 1.00 87.12 88 HIS A N 1
ATOM 662 C CA . HIS A 1 88 ? -3.985 -13.842 10.936 1.00 87.12 88 HIS A CA 1
ATOM 663 C C . HIS A 1 88 ? -2.592 -13.201 10.941 1.00 87.12 88 HIS A C 1
ATOM 665 O O . HIS A 1 88 ? -2.390 -12.062 10.518 1.00 87.12 88 HIS A O 1
ATOM 671 N N . ASN A 1 89 ? -1.585 -13.953 11.378 1.00 81.50 89 ASN A N 1
ATOM 672 C CA . ASN A 1 89 ? -0.212 -13.441 11.452 1.00 81.50 89 ASN A CA 1
ATOM 673 C C . ASN A 1 89 ? 0.397 -13.220 10.051 1.00 81.50 89 ASN A C 1
ATOM 675 O O . ASN A 1 89 ? 1.330 -12.433 9.886 1.00 81.50 89 ASN A O 1
ATOM 679 N N . ASP A 1 90 ? -0.138 -13.894 9.029 1.00 84.81 90 ASP A N 1
ATOM 680 C CA . ASP A 1 90 ? 0.210 -13.704 7.619 1.00 84.81 90 ASP A CA 1
ATOM 681 C C . ASP A 1 90 ? -0.549 -12.533 6.964 1.00 84.81 90 ASP A C 1
ATOM 683 O O . ASP A 1 90 ? -0.168 -12.117 5.874 1.00 84.81 90 ASP A O 1
ATOM 687 N N . THR A 1 91 ? -1.532 -11.909 7.631 1.00 84.06 91 THR A N 1
ATOM 688 C CA . THR A 1 91 ? -2.287 -10.766 7.079 1.00 84.06 91 THR A CA 1
ATOM 689 C C . THR A 1 91 ? -1.383 -9.585 6.702 1.00 84.06 91 THR A C 1
ATOM 691 O O . THR A 1 91 ? -1.642 -8.909 5.707 1.00 84.06 91 THR A O 1
ATOM 694 N N . LEU A 1 92 ? -0.293 -9.366 7.448 1.00 83.75 92 LEU A N 1
ATOM 695 C CA . LEU A 1 92 ? 0.697 -8.307 7.197 1.00 83.75 92 LEU A CA 1
ATOM 696 C C . LEU A 1 92 ? 1.974 -8.831 6.519 1.00 83.75 92 LEU A C 1
ATOM 698 O O . LEU A 1 92 ? 3.059 -8.287 6.721 1.00 83.75 92 LEU A O 1
ATOM 702 N N . ILE A 1 93 ? 1.910 -9.943 5.780 1.00 83.31 93 ILE A N 1
ATOM 703 C CA . ILE A 1 93 ? 3.080 -10.427 5.043 1.00 83.31 93 ILE A CA 1
ATOM 704 C C . ILE A 1 93 ? 3.438 -9.467 3.896 1.00 83.31 93 ILE A C 1
ATOM 706 O O . ILE A 1 93 ? 2.582 -9.064 3.104 1.00 83.31 93 ILE A O 1
ATOM 710 N N . GLU A 1 94 ? 4.713 -9.074 3.833 1.00 71.81 94 GLU A N 1
ATOM 711 C CA . GLU A 1 94 ? 5.227 -8.215 2.761 1.00 71.81 94 GLU A CA 1
ATOM 712 C C . GLU A 1 94 ? 5.335 -8.986 1.443 1.00 71.81 94 GLU A C 1
ATOM 714 O O . GLU A 1 94 ? 4.881 -8.496 0.409 1.00 71.81 94 GLU A O 1
ATOM 719 N N . ASP A 1 95 ? 5.885 -10.203 1.510 1.00 77.44 95 ASP A N 1
ATOM 720 C CA . ASP A 1 95 ? 6.102 -11.089 0.370 1.00 77.44 95 ASP A CA 1
ATOM 721 C C . ASP A 1 95 ? 5.247 -12.367 0.499 1.00 77.44 95 ASP A C 1
ATOM 723 O O . ASP A 1 95 ? 5.621 -13.296 1.228 1.00 77.44 95 ASP A O 1
ATOM 727 N N . PRO A 1 96 ? 4.067 -12.414 -0.148 1.00 78.38 96 PRO A N 1
ATOM 728 C CA . PRO A 1 96 ? 3.180 -13.568 -0.083 1.00 78.38 96 PRO A CA 1
ATOM 729 C C . PRO A 1 96 ? 3.702 -14.767 -0.889 1.00 78.38 96 PRO A C 1
ATOM 731 O O . PRO A 1 96 ? 3.190 -15.865 -0.686 1.00 78.38 96 PRO A O 1
ATOM 734 N N . ASP A 1 97 ? 4.733 -14.611 -1.732 1.00 80.88 97 ASP A N 1
ATOM 735 C CA . ASP A 1 97 ? 5.309 -15.715 -2.520 1.00 80.88 97 ASP A CA 1
ATOM 736 C C . ASP A 1 97 ? 6.041 -16.741 -1.630 1.00 80.88 97 ASP A C 1
ATOM 738 O O . ASP A 1 97 ? 6.364 -17.849 -2.062 1.00 80.88 97 ASP A O 1
ATOM 742 N N . LEU A 1 98 ? 6.266 -16.396 -0.357 1.00 84.31 98 LEU A N 1
ATOM 743 C CA . LEU A 1 98 ? 6.775 -17.298 0.678 1.00 84.31 98 LEU A CA 1
ATOM 744 C C . LEU A 1 98 ? 5.712 -18.279 1.209 1.00 84.31 98 LEU A C 1
ATOM 746 O O . LEU A 1 98 ? 6.054 -19.210 1.943 1.00 84.31 98 LEU A O 1
ATOM 750 N N . LEU A 1 99 ? 4.430 -18.063 0.896 1.00 85.88 99 LEU A N 1
ATOM 751 C CA . LEU A 1 99 ? 3.328 -18.925 1.318 1.00 85.88 99 LEU A CA 1
ATOM 752 C C . LEU A 1 99 ? 3.187 -20.140 0.391 1.00 85.88 99 LEU A C 1
ATOM 754 O O . LEU A 1 99 ? 3.466 -20.081 -0.804 1.00 85.88 99 LEU A O 1
ATOM 758 N N . ASP A 1 100 ? 2.701 -21.254 0.942 1.00 89.62 100 ASP A N 1
ATOM 759 C CA . ASP A 1 100 ? 2.231 -22.365 0.113 1.00 89.62 100 ASP A CA 1
ATOM 760 C C . ASP A 1 100 ? 0.961 -21.967 -0.671 1.00 89.62 100 ASP A C 1
ATOM 762 O O . ASP A 1 100 ? 0.292 -20.984 -0.345 1.00 89.62 100 ASP A O 1
ATOM 766 N N . TYR A 1 101 ? 0.623 -22.723 -1.719 1.00 86.81 101 TYR A N 1
ATOM 767 C CA . TYR A 1 101 ? -0.496 -22.384 -2.609 1.00 86.81 101 TYR A CA 1
ATOM 768 C C . TYR A 1 101 ? -1.840 -22.237 -1.879 1.00 86.81 101 TYR A C 1
ATOM 770 O O . TYR A 1 101 ? -2.623 -21.346 -2.210 1.00 86.81 101 TYR A O 1
ATOM 778 N N . ASP A 1 102 ? -2.115 -23.082 -0.884 1.00 88.06 102 ASP A N 1
ATOM 779 C CA . ASP A 1 102 ? -3.385 -23.048 -0.155 1.00 88.06 102 ASP A CA 1
ATOM 780 C C . ASP A 1 102 ? -3.471 -21.812 0.750 1.00 88.06 102 ASP A C 1
ATOM 782 O O . ASP A 1 102 ? -4.486 -21.107 0.754 1.00 88.06 102 ASP A O 1
ATOM 786 N N . ARG A 1 103 ? -2.388 -21.491 1.471 1.00 87.19 103 ARG A N 1
ATOM 787 C CA . ARG A 1 103 ? -2.277 -20.269 2.280 1.00 87.19 103 ARG A CA 1
ATOM 788 C C . ARG A 1 103 ? -2.310 -19.021 1.417 1.00 87.19 103 ARG A C 1
ATOM 790 O O . ARG A 1 103 ? -2.953 -18.054 1.807 1.00 87.19 103 ARG A O 1
ATOM 797 N N . TYR A 1 104 ? -1.667 -19.045 0.253 1.00 88.12 104 TYR A N 1
ATOM 798 C CA . TYR A 1 104 ? -1.673 -17.938 -0.695 1.00 88.12 104 TYR A CA 1
ATOM 799 C C . TYR A 1 104 ? -3.090 -17.640 -1.198 1.00 88.12 104 TYR A C 1
ATOM 801 O O . TYR A 1 104 ? -3.543 -16.499 -1.143 1.00 88.12 104 TYR A O 1
ATOM 809 N N . ASN A 1 105 ? -3.839 -18.669 -1.609 1.00 88.44 105 ASN A N 1
ATOM 810 C CA . ASN A 1 105 ? -5.220 -18.502 -2.066 1.00 88.44 105 ASN A CA 1
ATOM 811 C C . ASN A 1 105 ? -6.144 -17.996 -0.950 1.00 88.44 105 ASN A C 1
ATOM 813 O O . ASN A 1 105 ? -6.958 -17.101 -1.187 1.00 88.44 105 ASN A O 1
ATOM 817 N N . ARG A 1 106 ? -5.997 -18.525 0.274 1.00 88.44 106 ARG A N 1
ATOM 818 C CA . ARG A 1 106 ? -6.716 -18.012 1.449 1.00 88.44 106 ARG A CA 1
ATOM 819 C C . ARG A 1 106 ? -6.370 -16.548 1.703 1.00 88.44 106 ARG A C 1
ATOM 821 O O . ARG A 1 106 ? -7.275 -15.738 1.862 1.00 88.44 106 ARG A O 1
ATOM 828 N N . PHE A 1 107 ? -5.083 -16.210 1.697 1.00 88.69 107 PHE A N 1
ATOM 829 C CA . PHE A 1 107 ? -4.605 -14.847 1.891 1.00 88.69 107 PHE A CA 1
ATOM 830 C C . PHE A 1 107 ? -5.221 -13.898 0.859 1.00 88.69 107 PHE A C 1
ATOM 832 O O . PHE A 1 107 ? -5.799 -12.889 1.245 1.00 88.69 107 PHE A O 1
ATOM 839 N N . LEU A 1 108 ? -5.195 -14.229 -0.436 1.00 87.62 108 LEU A N 1
ATOM 840 C CA . LEU A 1 108 ? -5.820 -13.395 -1.468 1.00 87.62 108 LEU A CA 1
ATOM 841 C C . LEU A 1 108 ? -7.330 -13.216 -1.253 1.00 87.62 108 LEU A C 1
ATOM 843 O O . LEU A 1 108 ? -7.852 -12.112 -1.435 1.00 87.62 108 LEU A O 1
ATOM 847 N N . HIS A 1 109 ? -8.030 -14.278 -0.848 1.00 88.94 109 HIS A N 1
ATOM 848 C CA . HIS A 1 109 ? -9.458 -14.216 -0.547 1.00 88.94 109 HIS A CA 1
ATOM 849 C C . HIS A 1 109 ? -9.747 -13.286 0.640 1.00 88.94 109 HIS A C 1
ATOM 851 O O . HIS A 1 109 ? -10.525 -12.342 0.504 1.00 88.94 109 HIS A O 1
ATOM 857 N N . GLU A 1 110 ? -9.061 -13.488 1.767 1.00 89.62 110 GLU A N 1
ATOM 858 C CA . GLU A 1 110 ? -9.210 -12.672 2.977 1.00 89.62 110 GLU A CA 1
ATOM 859 C C . GLU A 1 110 ? -8.826 -11.208 2.717 1.00 89.62 110 GLU A C 1
ATOM 861 O O . GLU A 1 110 ? -9.552 -10.299 3.109 1.00 89.62 110 GLU A O 1
ATOM 866 N N . GLN A 1 111 ? -7.740 -10.947 1.981 1.00 88.88 111 GLN A N 1
ATOM 867 C CA . GLN A 1 111 ? -7.335 -9.590 1.596 1.00 88.88 111 GLN A CA 1
ATOM 868 C C . GLN A 1 111 ? -8.397 -8.895 0.735 1.00 88.88 111 GLN A C 1
ATOM 870 O O . GLN A 1 111 ? -8.665 -7.709 0.931 1.00 88.88 111 GLN A O 1
ATOM 875 N N . SER A 1 112 ? -9.050 -9.630 -0.171 1.00 87.94 112 SER A N 1
ATOM 876 C CA . SER A 1 112 ? -10.161 -9.105 -0.973 1.00 87.94 112 SER A CA 1
ATOM 877 C C . SER A 1 112 ? -11.350 -8.709 -0.094 1.00 87.94 112 SER A C 1
ATOM 879 O O . SER A 1 112 ? -11.918 -7.631 -0.277 1.00 87.94 112 SER A O 1
ATOM 881 N N . GLN A 1 113 ? -11.708 -9.545 0.885 1.00 90.12 113 GLN A N 1
ATOM 882 C CA . GLN A 1 113 ? -12.781 -9.244 1.838 1.00 90.12 113 GLN A CA 1
ATOM 883 C C . GLN A 1 113 ? -12.420 -8.043 2.724 1.00 90.12 113 GLN A C 1
ATOM 885 O O . GLN A 1 113 ? -13.214 -7.114 2.866 1.00 90.12 113 GLN A O 1
ATOM 890 N N . LEU A 1 114 ? -11.192 -7.994 3.250 1.00 90.81 114 LEU A N 1
ATOM 891 C CA . LEU A 1 114 ? -10.698 -6.865 4.041 1.00 90.81 114 LEU A CA 1
ATOM 892 C C . LEU A 1 114 ? -10.726 -5.559 3.241 1.00 90.81 114 LEU A C 1
ATOM 894 O O . LEU A 1 114 ? -11.153 -4.528 3.760 1.00 90.81 114 LEU A O 1
ATOM 898 N N . TRP A 1 115 ? -10.328 -5.590 1.968 1.00 87.38 115 TRP A N 1
ATOM 899 C CA . TRP A 1 115 ? -10.406 -4.424 1.092 1.00 87.38 115 TRP A CA 1
ATOM 900 C C . TRP A 1 115 ? -11.845 -3.933 0.913 1.00 87.38 115 TRP A C 1
ATOM 902 O O . TRP A 1 115 ? -12.106 -2.732 0.998 1.00 87.38 115 TRP A O 1
ATOM 912 N N . GLN A 1 116 ? -12.798 -4.846 0.708 1.00 88.06 116 GLN A N 1
ATOM 913 C CA . GLN A 1 116 ? -14.216 -4.494 0.600 1.00 88.06 116 GLN A CA 1
ATOM 914 C C . GLN A 1 116 ? -14.772 -3.918 1.909 1.00 88.06 116 GLN A C 1
ATOM 916 O O . GLN A 1 116 ? -15.540 -2.951 1.868 1.00 88.06 116 GLN A O 1
ATOM 921 N N . ALA A 1 117 ? -14.359 -4.462 3.056 1.00 89.56 117 ALA A N 1
ATOM 922 C CA . ALA A 1 117 ? -14.720 -3.933 4.365 1.00 89.56 117 ALA A CA 1
ATOM 923 C C . ALA A 1 117 ? -14.202 -2.496 4.535 1.00 89.56 117 ALA A C 1
ATOM 925 O O . ALA A 1 117 ? -14.974 -1.598 4.867 1.00 89.56 117 ALA A O 1
ATOM 926 N N . LEU A 1 118 ? -12.928 -2.248 4.210 1.00 88.81 118 LEU A N 1
ATOM 927 C CA . LEU A 1 118 ? -12.316 -0.914 4.245 1.00 88.81 118 LEU A CA 1
ATOM 928 C C . LEU A 1 118 ? -12.973 0.078 3.270 1.00 88.81 118 LEU A C 1
ATOM 930 O O . LEU A 1 118 ? -13.014 1.276 3.550 1.00 88.81 118 LEU A O 1
ATOM 934 N N . ALA A 1 119 ? -13.512 -0.405 2.147 1.00 86.75 119 ALA A N 1
ATOM 935 C CA . ALA A 1 119 ? -14.240 0.407 1.174 1.00 86.75 119 ALA A CA 1
ATOM 936 C C . ALA A 1 119 ? -15.658 0.804 1.630 1.00 86.75 119 ALA A C 1
ATOM 938 O O . ALA A 1 119 ? -16.275 1.658 0.991 1.00 86.75 119 ALA A O 1
ATOM 939 N N . SER A 1 120 ? -16.171 0.232 2.729 1.00 86.75 120 SER A N 1
ATOM 940 C CA . SER A 1 120 ? -17.502 0.523 3.287 1.00 86.75 120 SER A CA 1
ATOM 941 C C . SER A 1 120 ? -17.416 1.036 4.736 1.00 86.75 120 SER A C 1
ATOM 943 O O . SER A 1 120 ? -17.783 0.313 5.663 1.00 86.75 120 SER A O 1
ATOM 945 N N . PRO A 1 121 ? -16.934 2.272 4.976 1.00 86.19 121 PRO A N 1
ATOM 946 C CA . PRO A 1 121 ? -16.764 2.795 6.329 1.00 86.19 121 PRO A CA 1
ATOM 947 C C . PRO A 1 121 ? -18.112 3.034 7.038 1.00 86.19 121 PRO A C 1
ATOM 949 O O . PRO A 1 121 ? -19.098 3.372 6.379 1.00 86.19 121 PRO A O 1
ATOM 952 N N . PRO A 1 122 ? -18.161 2.981 8.383 1.00 89.56 122 PRO A N 1
ATOM 953 C CA . PRO A 1 122 ? -17.069 2.642 9.297 1.00 89.56 122 PRO A CA 1
ATOM 954 C C . PRO A 1 122 ? -16.771 1.136 9.329 1.00 89.56 122 PRO A C 1
ATOM 956 O O . PRO A 1 122 ? -17.660 0.308 9.158 1.00 89.56 122 PRO A O 1
ATOM 959 N N . VAL A 1 123 ? -15.516 0.794 9.613 1.00 92.94 123 VAL A N 1
ATOM 960 C CA . VAL A 1 123 ? -15.044 -0.594 9.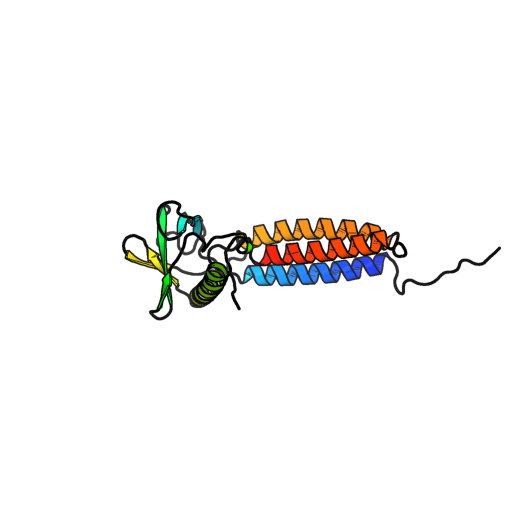692 1.00 92.94 123 VAL A CA 1
ATOM 961 C C . VAL A 1 123 ? -15.128 -1.059 11.132 1.00 92.94 123 VAL A C 1
ATOM 963 O O . VAL A 1 123 ? -14.563 -0.425 12.019 1.00 92.94 123 VAL A O 1
ATOM 966 N N . VAL A 1 124 ? -15.824 -2.160 11.384 1.00 94.94 124 VAL A N 1
ATOM 967 C CA . VAL A 1 124 ? -15.925 -2.721 12.733 1.00 94.94 124 VAL A CA 1
ATOM 968 C C . VAL A 1 124 ? -14.808 -3.739 12.920 1.00 94.94 124 VAL A C 1
ATOM 970 O O . VAL A 1 124 ? -14.760 -4.731 12.203 1.00 94.94 124 VAL A O 1
ATOM 973 N N . VAL A 1 125 ? -13.916 -3.503 13.876 1.00 94.44 125 VAL A N 1
ATOM 974 C CA . VAL A 1 125 ? -12.851 -4.443 14.250 1.00 94.44 125 VAL A CA 1
ATOM 975 C C . VAL A 1 125 ? -13.203 -5.141 15.555 1.00 94.44 125 VAL A C 1
ATOM 977 O O . VAL A 1 125 ? -13.835 -4.546 16.426 1.00 94.44 125 VAL A O 1
ATOM 980 N N . GLU A 1 126 ? -12.815 -6.404 15.675 1.00 95.44 126 GLU A N 1
ATOM 981 C CA . GLU A 1 126 ? -12.901 -7.196 16.900 1.00 95.44 126 GLU A CA 1
ATOM 982 C C . GLU A 1 126 ? -11.518 -7.284 17.537 1.00 95.44 126 GLU A C 1
ATOM 984 O O . GLU A 1 126 ? -10.532 -7.561 16.846 1.00 95.44 126 GLU A O 1
ATOM 989 N N . THR A 1 127 ? -11.457 -7.050 18.841 1.00 94.25 127 THR A N 1
ATOM 990 C CA . THR A 1 127 ? -10.240 -7.145 19.650 1.00 94.25 127 THR A CA 1
ATOM 991 C C . THR A 1 127 ? -10.142 -8.498 20.355 1.00 94.25 127 THR A C 1
ATOM 993 O O . THR A 1 127 ? -11.112 -9.255 20.413 1.00 94.25 127 THR A O 1
ATOM 996 N N . ASP A 1 128 ? -8.966 -8.829 20.877 1.00 93.12 128 ASP A N 1
ATOM 997 C CA . ASP A 1 128 ? -8.699 -10.076 21.606 1.00 93.12 128 ASP A CA 1
ATOM 998 C C . ASP A 1 128 ? -9.541 -10.250 22.883 1.00 93.12 128 ASP A C 1
ATOM 1000 O O . ASP A 1 128 ? -9.889 -11.374 23.244 1.00 93.12 128 ASP A O 1
ATOM 1004 N N . ASP A 1 129 ? -9.945 -9.152 23.520 1.00 92.06 129 ASP A N 1
ATOM 1005 C CA . ASP A 1 129 ? -10.910 -9.136 24.631 1.00 92.06 129 ASP A CA 1
ATOM 1006 C C . ASP A 1 129 ? -12.382 -9.330 24.189 1.00 92.06 129 ASP A C 1
ATOM 1008 O O . ASP A 1 129 ? -13.295 -9.345 25.020 1.00 92.06 129 ASP A O 1
ATOM 1012 N N . GLY A 1 130 ? -12.631 -9.487 22.884 1.00 91.75 130 GLY A N 1
ATOM 1013 C CA . GLY A 1 130 ? -13.953 -9.661 22.283 1.00 91.75 130 GLY A CA 1
ATOM 1014 C C . GLY A 1 130 ? -14.740 -8.363 22.078 1.00 91.75 130 GLY A C 1
ATOM 1015 O O . GLY A 1 130 ? -15.891 -8.413 21.624 1.00 91.75 130 GLY A O 1
ATOM 1016 N N . SER A 1 131 ? -14.161 -7.200 22.393 1.00 93.94 131 SER A N 1
ATOM 1017 C CA . SER A 1 131 ? -14.797 -5.910 22.130 1.00 93.94 131 SER A CA 1
ATOM 1018 C C . SER A 1 131 ? -14.903 -5.641 20.623 1.00 93.94 131 SER A C 1
ATOM 1020 O O . SER A 1 131 ? -14.128 -6.150 19.811 1.00 93.94 131 SER A O 1
ATOM 1022 N N . ARG A 1 132 ? -15.899 -4.841 20.227 1.00 95.19 132 ARG A N 1
ATOM 1023 C CA . ARG A 1 132 ? -16.080 -4.410 18.836 1.00 95.19 132 ARG A CA 1
ATOM 1024 C C . ARG A 1 132 ? -15.974 -2.902 18.740 1.00 95.19 132 ARG A C 1
ATOM 1026 O O . ARG A 1 132 ? -16.771 -2.183 19.343 1.00 95.19 132 ARG A O 1
ATOM 1033 N N . ILE A 1 133 ? -15.027 -2.430 17.940 1.00 94.75 133 ILE A N 1
ATOM 1034 C CA . ILE A 1 133 ? -14.696 -1.013 17.806 1.00 94.75 133 ILE A CA 1
ATOM 1035 C C . ILE A 1 133 ? -14.967 -0.577 16.367 1.00 94.75 133 ILE A C 1
ATOM 1037 O O . ILE A 1 133 ? -14.461 -1.166 15.418 1.00 94.75 133 ILE A O 1
ATOM 1041 N N . ALA A 1 134 ? -15.765 0.476 16.184 1.00 95.00 134 ALA A N 1
ATOM 1042 C CA . ALA A 1 134 ? -16.033 1.045 14.864 1.00 95.00 134 ALA A CA 1
ATOM 1043 C C . ALA A 1 134 ? -14.964 2.085 14.492 1.00 95.00 134 ALA A C 1
ATOM 1045 O O . ALA A 1 134 ? -15.018 3.239 14.935 1.00 95.00 134 ALA A O 1
ATOM 1046 N N . LEU A 1 135 ? -14.010 1.697 13.653 1.00 94.00 135 LEU A N 1
ATOM 1047 C CA . LEU A 1 135 ? -12.952 2.554 13.135 1.00 94.00 135 LEU A CA 1
ATOM 1048 C C . LEU A 1 135 ? -13.428 3.371 11.928 1.00 94.00 135 LEU A C 1
ATOM 1050 O O . LEU A 1 135 ? -14.158 2.904 11.053 1.00 94.00 135 LEU A O 1
ATOM 1054 N N . ALA A 1 136 ? -13.006 4.629 11.889 1.00 93.00 136 ALA A N 1
ATOM 1055 C CA . ALA A 1 136 ? -13.136 5.485 10.724 1.00 93.00 136 ALA A CA 1
ATOM 1056 C C . ALA A 1 136 ? -12.024 5.167 9.717 1.00 93.00 136 ALA A C 1
ATOM 1058 O O . ALA A 1 136 ? -10.882 4.915 10.101 1.00 93.00 136 ALA A O 1
ATOM 1059 N N . VAL A 1 137 ? -12.358 5.230 8.433 1.00 91.31 137 VAL A N 1
ATOM 1060 C CA . VAL A 1 137 ? -11.405 5.098 7.329 1.00 91.31 137 VAL A CA 1
ATOM 1061 C C . VAL A 1 137 ? -11.272 6.463 6.670 1.00 91.31 137 VAL A C 1
ATOM 1063 O O . VAL A 1 137 ? -12.274 7.087 6.321 1.00 91.31 137 VAL A O 1
ATOM 1066 N N . GLY A 1 138 ? -10.041 6.942 6.538 1.00 86.88 138 GLY A N 1
ATOM 1067 C CA . GLY A 1 138 ? -9.704 8.175 5.839 1.00 86.88 138 GLY A CA 1
ATOM 1068 C C . GLY A 1 138 ? -8.906 7.919 4.563 1.00 86.88 138 GLY A C 1
ATOM 1069 O O . GLY A 1 138 ? -8.534 6.790 4.254 1.00 86.88 138 GLY A O 1
ATOM 1070 N N . GLN A 1 139 ? -8.627 9.006 3.846 1.00 85.06 139 GLN A N 1
ATOM 1071 C CA . GLN A 1 139 ? -7.739 9.059 2.679 1.00 85.06 139 GLN A CA 1
ATOM 1072 C C . GLN A 1 139 ? -6.937 10.369 2.750 1.00 85.06 139 GLN A C 1
ATOM 1074 O O . GLN A 1 139 ? -7.274 11.349 2.080 1.00 85.06 139 GLN A O 1
ATOM 1079 N N . PRO A 1 140 ? -5.948 10.472 3.659 1.00 85.94 140 PRO A N 1
ATOM 1080 C CA . PRO A 1 140 ? -5.167 11.692 3.790 1.00 85.94 140 PRO A CA 1
ATOM 1081 C C . PRO A 1 140 ? -4.321 11.916 2.533 1.00 85.94 140 PRO A C 1
ATOM 1083 O O . PRO A 1 140 ? -3.822 10.974 1.921 1.00 85.94 140 PRO A O 1
ATOM 1086 N N . TRP A 1 141 ? -4.095 13.185 2.191 1.00 81.25 141 TRP A N 1
ATOM 1087 C CA . TRP A 1 141 ? -3.244 13.562 1.058 1.00 81.25 141 TRP A CA 1
ATOM 1088 C C . TRP A 1 141 ? -1.785 13.092 1.220 1.00 81.25 141 TRP A C 1
ATOM 1090 O O . TRP A 1 141 ? -1.087 12.907 0.225 1.00 81.25 141 TRP A O 1
ATOM 1100 N N . TRP A 1 142 ? -1.330 12.887 2.463 1.00 86.44 142 TRP A N 1
ATOM 1101 C CA . TRP A 1 142 ? -0.033 12.300 2.791 1.00 86.44 142 TRP A CA 1
ATOM 1102 C C . TRP A 1 142 ? -0.200 11.128 3.759 1.00 86.44 142 TRP A C 1
ATOM 1104 O O . TRP A 1 142 ? -0.765 11.285 4.843 1.00 86.44 142 TRP A O 1
ATOM 1114 N N . SER A 1 143 ? 0.322 9.963 3.378 1.00 86.69 143 SER A N 1
ATOM 1115 C CA . SER A 1 143 ? 0.282 8.724 4.158 1.00 86.69 143 SER A CA 1
ATOM 1116 C C . SER A 1 143 ? 1.642 8.007 4.116 1.00 86.69 143 SER A C 1
ATOM 1118 O O . SER A 1 143 ? 2.492 8.324 3.271 1.00 86.69 143 SER A O 1
ATOM 1120 N N . PRO A 1 144 ? 1.881 7.020 4.996 1.00 86.50 144 PRO A N 1
ATOM 1121 C CA . PRO A 1 144 ? 3.051 6.146 4.895 1.00 86.50 144 PRO A CA 1
ATOM 1122 C C . PRO A 1 144 ? 3.115 5.430 3.545 1.00 86.50 144 PRO A C 1
ATOM 1124 O O . PRO A 1 144 ? 4.184 5.372 2.944 1.00 86.50 144 PRO A O 1
ATOM 1127 N N . ALA A 1 145 ? 1.960 5.004 3.017 1.00 87.50 145 ALA A N 1
ATOM 1128 C CA . ALA A 1 145 ? 1.841 4.431 1.679 1.00 87.50 145 ALA A CA 1
ATOM 1129 C C . ALA A 1 145 ? 2.363 5.383 0.596 1.00 87.50 145 ALA A C 1
ATOM 1131 O O . ALA A 1 145 ? 3.150 4.977 -0.255 1.00 87.50 145 ALA A O 1
ATOM 1132 N N . MET A 1 146 ? 1.998 6.669 0.671 1.00 89.94 146 MET A N 1
ATOM 1133 C CA . MET A 1 146 ? 2.504 7.696 -0.243 1.00 89.94 146 MET A CA 1
ATOM 1134 C C . MET A 1 146 ? 4.025 7.859 -0.130 1.00 89.94 146 MET A C 1
ATOM 1136 O O . MET A 1 146 ? 4.723 7.925 -1.139 1.00 89.94 146 MET A O 1
ATOM 1140 N N . THR A 1 147 ? 4.554 7.882 1.096 1.00 90.62 147 THR A N 1
ATOM 1141 C CA . THR A 1 147 ? 6.000 8.010 1.335 1.00 90.62 147 THR A CA 1
ATOM 1142 C C . THR A 1 147 ? 6.757 6.810 0.760 1.00 90.62 147 THR A C 1
ATOM 1144 O O . THR A 1 147 ? 7.737 6.984 0.035 1.00 90.62 147 THR A O 1
ATOM 1147 N N . TYR A 1 148 ? 6.265 5.596 1.013 1.00 89.62 148 TYR A N 1
ATOM 1148 C CA . TYR A 1 148 ? 6.806 4.356 0.461 1.00 89.62 148 TYR A CA 1
ATOM 1149 C C . TYR A 1 148 ? 6.794 4.366 -1.074 1.00 89.62 148 TYR A C 1
ATOM 1151 O O . TYR A 1 148 ? 7.808 4.044 -1.702 1.00 89.62 148 TYR A O 1
ATOM 1159 N N . ALA A 1 149 ? 5.676 4.789 -1.673 1.00 91.12 149 ALA A N 1
ATOM 1160 C CA . ALA A 1 149 ? 5.506 4.846 -3.118 1.00 91.12 149 ALA A CA 1
ATOM 1161 C C . ALA A 1 149 ? 6.465 5.840 -3.785 1.00 91.12 149 ALA A C 1
ATOM 1163 O O . ALA A 1 149 ? 7.062 5.526 -4.815 1.00 91.12 149 ALA A O 1
ATOM 1164 N N . LEU A 1 150 ? 6.660 7.021 -3.190 1.00 92.06 150 LEU A N 1
ATOM 1165 C CA . LEU A 1 150 ? 7.582 8.034 -3.709 1.00 92.06 150 LEU A CA 1
ATOM 1166 C C . LEU A 1 150 ? 9.045 7.582 -3.626 1.00 92.06 150 LEU A C 1
ATOM 1168 O O . LEU A 1 150 ? 9.797 7.800 -4.575 1.00 92.06 150 LEU A O 1
ATOM 1172 N N . LEU A 1 151 ? 9.446 6.924 -2.532 1.00 92.56 151 LEU A N 1
ATOM 1173 C CA . LEU A 1 151 ? 10.808 6.401 -2.375 1.00 92.56 151 LEU A CA 1
ATOM 1174 C C . LEU A 1 151 ? 11.116 5.286 -3.387 1.00 92.56 151 LEU A C 1
ATOM 1176 O O . LEU A 1 151 ? 12.147 5.334 -4.060 1.00 92.56 151 LEU A O 1
ATOM 1180 N N . HIS A 1 152 ? 10.209 4.319 -3.554 1.00 91.12 152 HIS A N 1
ATOM 1181 C CA . HIS A 1 152 ? 10.381 3.235 -4.530 1.00 91.12 152 HIS A CA 1
ATOM 1182 C C . HIS A 1 152 ? 10.267 3.731 -5.972 1.00 91.12 152 HIS A C 1
ATOM 1184 O O . HIS A 1 152 ? 11.039 3.308 -6.833 1.00 91.12 152 HIS A O 1
ATOM 1190 N N . GLY A 1 153 ? 9.371 4.686 -6.230 1.00 92.31 153 GLY A N 1
ATOM 1191 C CA . GLY A 1 153 ? 9.287 5.376 -7.511 1.00 92.31 153 GLY A CA 1
ATOM 1192 C C . GLY A 1 153 ? 10.602 6.073 -7.857 1.00 92.31 153 GLY A C 1
ATOM 1193 O O . GLY A 1 153 ? 11.107 5.900 -8.963 1.00 92.31 153 GLY A O 1
ATOM 1194 N N . LEU A 1 154 ? 11.206 6.803 -6.911 1.00 94.44 154 LEU A N 1
ATOM 1195 C CA . LEU A 1 154 ? 12.506 7.455 -7.104 1.00 94.44 154 LEU A CA 1
ATOM 1196 C C . LEU A 1 154 ? 13.609 6.444 -7.445 1.00 94.44 154 LEU A C 1
ATOM 1198 O O . LEU A 1 154 ? 14.390 6.680 -8.367 1.00 94.44 154 LEU A O 1
ATOM 1202 N N . TYR A 1 155 ? 13.656 5.308 -6.745 1.00 93.50 155 TYR A N 1
ATOM 1203 C CA . TYR A 1 155 ? 14.596 4.231 -7.056 1.00 93.50 155 TYR A CA 1
ATOM 1204 C C . TYR A 1 155 ? 14.405 3.699 -8.488 1.00 93.50 155 TYR A C 1
ATOM 1206 O O . TYR A 1 155 ? 15.370 3.610 -9.254 1.00 93.50 155 TYR A O 1
ATOM 1214 N N . GLY A 1 156 ? 13.156 3.444 -8.892 1.00 94.69 156 GLY A N 1
ATOM 1215 C CA . GLY A 1 156 ? 12.816 3.065 -10.263 1.00 94.69 156 GLY A CA 1
ATOM 1216 C C . GLY A 1 156 ? 13.252 4.109 -11.293 1.00 94.69 156 GLY A C 1
ATOM 1217 O O . GLY A 1 156 ? 13.794 3.762 -12.344 1.00 94.69 156 GLY A O 1
ATOM 1218 N N . TRP A 1 157 ? 13.055 5.394 -10.992 1.00 96.38 157 TRP A N 1
ATOM 1219 C CA . TRP A 1 157 ? 13.467 6.506 -11.850 1.00 96.38 157 TRP A CA 1
ATOM 1220 C C . TRP A 1 157 ? 14.974 6.537 -12.084 1.00 96.38 157 TRP A C 1
ATOM 1222 O O . TRP A 1 157 ? 15.409 6.708 -13.223 1.00 96.38 157 TRP A O 1
ATOM 1232 N N . 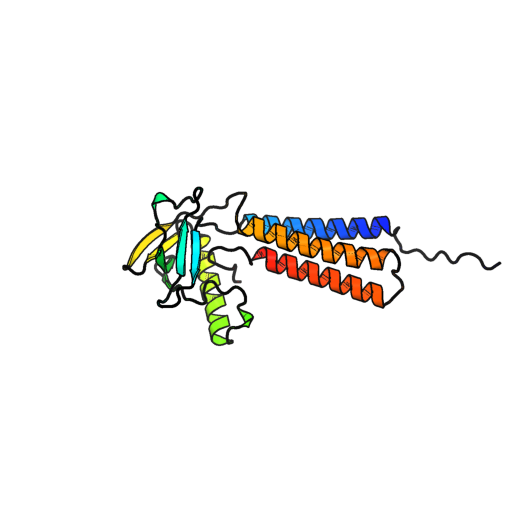VAL A 1 158 ? 15.776 6.342 -11.035 1.00 96.06 158 VAL A N 1
ATOM 1233 C CA . VAL A 1 158 ? 17.239 6.282 -11.160 1.00 96.06 158 VAL A CA 1
ATOM 1234 C C . VAL A 1 158 ? 17.646 5.138 -12.089 1.00 96.06 158 VAL A C 1
ATOM 1236 O O . VAL A 1 158 ? 18.411 5.361 -13.030 1.00 96.06 158 VAL A O 1
ATOM 1239 N N . ALA A 1 159 ? 17.094 3.939 -11.885 1.00 95.25 159 ALA A N 1
ATOM 1240 C CA . ALA A 1 159 ? 17.376 2.786 -12.737 1.00 95.25 159 ALA A CA 1
ATOM 1241 C C . ALA A 1 159 ? 16.996 3.033 -14.207 1.00 95.25 159 ALA A C 1
ATOM 1243 O O . ALA A 1 159 ? 17.790 2.766 -15.115 1.00 95.25 159 ALA A O 1
ATOM 1244 N N . LEU A 1 160 ? 15.808 3.595 -14.444 1.00 96.50 160 LEU A N 1
ATOM 1245 C CA . LEU A 1 160 ? 15.318 3.909 -15.782 1.00 96.50 160 LEU A CA 1
ATOM 1246 C C . LEU A 1 160 ? 16.213 4.933 -16.486 1.00 96.50 160 LEU A C 1
ATOM 1248 O O . LEU A 1 160 ? 16.603 4.719 -17.632 1.00 96.50 160 LEU A O 1
ATOM 1252 N N . LEU A 1 161 ? 16.560 6.035 -15.816 1.00 95.44 161 LEU A N 1
ATOM 1253 C CA . LEU A 1 161 ? 17.352 7.114 -16.410 1.00 95.44 161 LEU A CA 1
ATOM 1254 C C . LEU A 1 161 ? 18.770 6.662 -16.759 1.00 95.44 161 LEU A C 1
ATOM 1256 O O . LEU A 1 161 ? 19.269 7.008 -17.831 1.00 95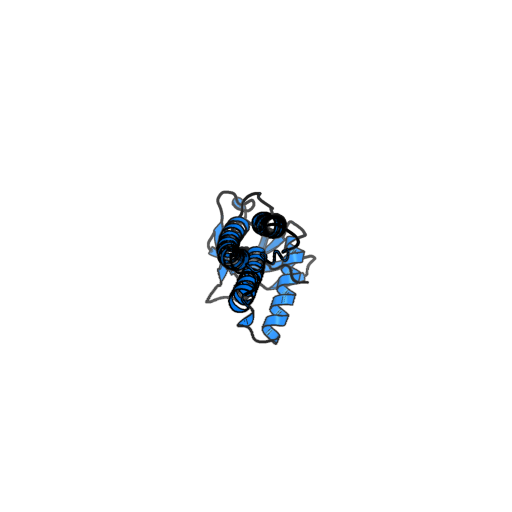.44 161 LEU A O 1
ATOM 1260 N N . VAL A 1 162 ? 19.402 5.853 -15.905 1.00 94.75 162 VAL A N 1
ATOM 1261 C CA . VAL A 1 162 ? 20.721 5.268 -16.193 1.00 94.75 162 VAL A CA 1
ATOM 1262 C C . VAL A 1 162 ? 20.644 4.355 -17.421 1.00 94.75 162 VAL A C 1
ATOM 1264 O O . VAL A 1 162 ? 21.462 4.470 -18.339 1.00 94.75 162 VAL A O 1
ATOM 1267 N N . ALA A 1 163 ? 19.632 3.489 -17.480 1.00 95.44 163 ALA A N 1
ATOM 1268 C CA . ALA A 1 163 ? 19.462 2.536 -18.569 1.00 95.44 163 ALA A CA 1
ATOM 1269 C C . ALA A 1 163 ? 19.128 3.204 -19.912 1.00 95.44 163 ALA A C 1
ATOM 1271 O O . ALA A 1 163 ? 19.753 2.907 -20.936 1.00 95.44 163 ALA A O 1
ATOM 1272 N N . LEU A 1 164 ? 18.191 4.154 -19.906 1.00 93.81 164 LEU A N 1
ATOM 1273 C CA . LEU A 1 164 ? 17.832 4.934 -21.087 1.00 93.81 164 LEU A CA 1
ATOM 1274 C C . LEU A 1 164 ? 18.977 5.837 -21.535 1.00 93.81 164 LEU A C 1
ATOM 1276 O O . LEU A 1 164 ? 19.217 5.944 -22.736 1.00 93.81 164 LEU A O 1
ATOM 1280 N N . GLY A 1 165 ? 19.716 6.437 -20.599 1.00 91.00 165 GLY A N 1
ATOM 1281 C CA . GLY A 1 165 ? 20.891 7.246 -20.904 1.00 91.00 165 GLY A CA 1
ATOM 1282 C C . GLY A 1 165 ? 21.897 6.473 -21.756 1.00 91.00 165 GLY A C 1
ATOM 1283 O O . GLY A 1 165 ? 22.249 6.915 -22.848 1.00 91.00 165 GLY A O 1
ATOM 1284 N N . LEU A 1 166 ? 22.293 5.272 -21.323 1.00 91.19 166 LEU A N 1
ATOM 1285 C CA . LEU A 1 166 ? 23.238 4.438 -22.077 1.00 91.19 166 LEU A CA 1
ATOM 1286 C C . LEU A 1 166 ? 22.714 4.030 -23.462 1.00 91.19 166 LEU A C 1
ATOM 1288 O O . LEU A 1 166 ? 23.478 4.011 -24.433 1.00 91.19 166 LEU A O 1
ATOM 1292 N N . TRP A 1 167 ? 21.420 3.727 -23.572 1.00 92.38 167 TRP A N 1
ATOM 1293 C CA . TRP A 1 167 ? 20.806 3.343 -24.840 1.00 92.38 167 TRP A CA 1
ATOM 1294 C C . TRP A 1 167 ? 20.700 4.498 -25.835 1.00 92.38 167 TRP A C 1
ATOM 1296 O O . TRP A 1 167 ? 21.052 4.319 -26.998 1.00 92.38 167 TRP A O 1
ATOM 1306 N N . VAL A 1 168 ? 20.300 5.689 -25.391 1.00 89.00 168 VAL A N 1
ATOM 1307 C CA . VAL A 1 168 ? 20.110 6.869 -26.252 1.00 89.00 168 VAL A CA 1
ATOM 1308 C C . VAL A 1 168 ? 21.414 7.292 -26.944 1.00 89.00 168 VAL A C 1
ATOM 1310 O O . VAL A 1 168 ? 21.383 7.700 -28.106 1.00 89.00 168 VAL A O 1
ATOM 1313 N N . TYR A 1 169 ? 22.570 7.135 -26.288 1.00 85.56 169 TYR A N 1
ATOM 1314 C CA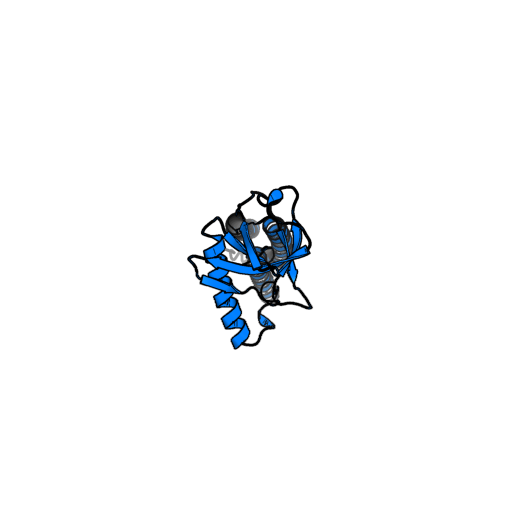 . TYR A 1 169 ? 23.878 7.416 -26.900 1.00 85.56 169 TYR A CA 1
ATOM 1315 C C . TYR A 1 169 ? 24.398 6.289 -27.802 1.00 85.56 169 TYR A C 1
ATOM 1317 O O . TYR A 1 169 ? 25.190 6.547 -28.706 1.00 85.56 169 TYR A O 1
ATOM 1325 N N . ASN A 1 170 ? 23.962 5.044 -27.590 1.00 87.88 170 ASN A N 1
ATOM 1326 C CA . ASN A 1 170 ? 24.452 3.874 -28.322 1.00 87.88 170 ASN A CA 1
ATOM 1327 C C . ASN A 1 170 ? 23.311 2.931 -28.763 1.00 87.88 170 ASN A C 1
ATOM 1329 O O . ASN A 1 170 ? 23.352 1.737 -28.454 1.00 87.88 170 ASN A O 1
ATOM 1333 N N . PRO A 1 171 ? 22.301 3.397 -29.522 1.00 84.12 171 PRO A N 1
ATOM 1334 C CA . PRO A 1 171 ? 21.044 2.659 -29.708 1.00 84.12 171 PRO A CA 1
ATOM 1335 C C . PRO A 1 171 ? 21.158 1.420 -30.606 1.00 84.12 171 PRO A C 1
ATOM 1337 O O . PRO A 1 171 ? 20.256 0.584 -30.634 1.00 84.12 171 PRO A O 1
ATOM 1340 N N . ARG A 1 172 ? 22.254 1.298 -31.368 1.00 86.50 172 ARG A N 1
ATOM 1341 C CA . ARG A 1 172 ? 22.492 0.185 -32.305 1.00 86.50 172 ARG A CA 1
ATOM 1342 C C . ARG A 1 172 ? 23.111 -1.045 -31.647 1.00 86.50 172 ARG A C 1
ATOM 1344 O O . ARG A 1 172 ? 23.103 -2.112 -32.252 1.00 86.50 172 ARG A O 1
ATOM 1351 N N . ARG A 1 173 ? 23.664 -0.893 -30.444 1.00 90.94 173 ARG A N 1
ATOM 1352 C CA . ARG A 1 173 ? 24.292 -1.983 -29.701 1.00 90.94 173 ARG A CA 1
ATOM 1353 C C . ARG A 1 173 ? 23.221 -2.847 -29.044 1.00 90.94 173 ARG A C 1
ATOM 1355 O O . ARG A 1 173 ? 22.266 -2.334 -28.467 1.00 90.94 173 ARG A O 1
ATOM 1362 N N . THR A 1 174 ? 23.352 -4.163 -29.152 1.00 92.19 174 THR A N 1
ATOM 1363 C CA . THR A 1 174 ? 22.383 -5.091 -28.551 1.00 92.19 174 THR A CA 1
ATOM 1364 C C . THR A 1 174 ? 22.437 -5.011 -27.028 1.00 92.19 174 THR A C 1
ATOM 1366 O O . THR A 1 174 ? 21.401 -5.038 -26.373 1.00 92.19 174 THR A O 1
ATOM 1369 N N . GLU A 1 175 ? 23.629 -4.825 -26.465 1.00 94.12 175 GLU A N 1
ATOM 1370 C CA . GLU A 1 175 ? 23.869 -4.776 -25.024 1.00 94.12 175 GLU A CA 1
ATOM 1371 C C . GLU A 1 175 ? 23.139 -3.597 -24.371 1.00 94.12 175 GLU A C 1
ATOM 1373 O O . GLU A 1 175 ? 22.491 -3.751 -23.341 1.00 94.12 175 GLU A O 1
ATOM 1378 N N . THR A 1 176 ? 23.169 -2.423 -25.004 1.00 92.50 176 THR A N 1
ATOM 1379 C CA . THR A 1 176 ? 22.511 -1.213 -24.488 1.00 92.50 176 THR A CA 1
ATOM 1380 C C . THR A 1 176 ? 20.994 -1.292 -24.621 1.00 92.50 176 THR A C 1
ATOM 1382 O O . THR A 1 176 ? 20.279 -0.774 -23.770 1.00 92.50 176 THR A O 1
ATOM 1385 N N . ARG A 1 177 ? 20.482 -1.980 -25.651 1.00 90.50 177 ARG A N 1
ATOM 1386 C CA . ARG A 1 177 ? 19.048 -2.267 -25.801 1.00 90.50 177 ARG A CA 1
ATOM 1387 C C . ARG A 1 177 ? 18.543 -3.213 -24.717 1.00 90.50 177 ARG A C 1
ATOM 1389 O O . ARG A 1 177 ? 17.491 -2.955 -24.142 1.00 90.50 177 ARG A O 1
ATOM 1396 N N . LEU A 1 178 ? 19.286 -4.286 -24.440 1.00 94.44 178 LEU A N 1
ATOM 1397 C CA . LEU A 1 178 ? 18.964 -5.216 -23.356 1.00 94.44 178 LEU A CA 1
ATOM 1398 C C . LEU A 1 178 ? 19.032 -4.511 -21.998 1.00 94.44 178 LEU A C 1
ATOM 1400 O O . LEU A 1 178 ? 18.141 -4.687 -21.173 1.00 94.44 178 LEU A O 1
ATOM 1404 N N . PHE A 1 179 ? 20.024 -3.642 -21.803 1.00 94.69 179 PHE A N 1
ATOM 1405 C CA . PHE A 1 179 ? 20.144 -2.854 -20.583 1.00 94.69 179 PHE A CA 1
ATOM 1406 C C . PHE A 1 179 ? 18.983 -1.857 -20.408 1.00 94.69 179 PHE A C 1
ATOM 1408 O O . PHE A 1 179 ? 18.386 -1.787 -19.334 1.00 94.69 179 PHE A O 1
ATOM 1415 N N . ALA A 1 180 ? 18.576 -1.153 -21.471 1.00 94.00 180 ALA A N 1
ATOM 1416 C CA . ALA A 1 180 ? 17.368 -0.323 -21.458 1.00 94.00 180 ALA A CA 1
ATOM 1417 C C . ALA A 1 180 ? 16.111 -1.133 -21.123 1.00 94.00 180 ALA A C 1
ATOM 1419 O O . ALA A 1 180 ? 15.313 -0.699 -20.295 1.00 94.00 180 ALA A O 1
ATOM 1420 N N . ALA A 1 181 ? 15.959 -2.323 -21.711 1.00 94.81 181 ALA A N 1
ATOM 1421 C CA . ALA A 1 181 ? 14.848 -3.215 -21.399 1.00 94.81 181 ALA A CA 1
ATOM 1422 C C . ALA A 1 181 ? 14.845 -3.624 -19.915 1.00 94.81 181 ALA A C 1
ATOM 1424 O O . ALA A 1 181 ? 13.790 -3.579 -19.287 1.00 94.81 181 ALA A O 1
ATOM 1425 N N . SER A 1 182 ? 16.009 -3.931 -19.325 1.00 95.56 182 SER A N 1
ATOM 1426 C CA . SER A 1 182 ? 16.095 -4.216 -17.885 1.00 95.56 182 SER A CA 1
ATOM 1427 C C . SER A 1 182 ? 15.740 -3.011 -17.011 1.00 95.56 182 SER A C 1
ATOM 1429 O O . SER A 1 182 ? 15.069 -3.184 -16.000 1.00 95.56 182 SER A O 1
ATOM 1431 N N . GLY A 1 183 ? 16.112 -1.790 -17.411 1.00 95.56 183 GLY A N 1
ATOM 1432 C CA . GLY A 1 183 ? 15.742 -0.576 -16.678 1.00 95.56 183 GLY A CA 1
ATOM 1433 C C . GLY A 1 183 ? 14.239 -0.299 -16.712 1.00 95.56 183 GLY A C 1
ATOM 1434 O O . GLY A 1 183 ? 13.659 0.059 -15.692 1.00 95.56 183 GLY A O 1
ATOM 1435 N N . VAL A 1 184 ? 13.590 -0.524 -17.861 1.00 95.38 184 VAL A N 1
ATOM 1436 C CA . VAL A 1 184 ? 12.125 -0.433 -17.994 1.00 95.38 184 VAL A CA 1
ATOM 1437 C C . VAL A 1 184 ? 11.429 -1.500 -17.150 1.00 95.38 184 VAL A C 1
ATOM 1439 O O . VAL A 1 184 ? 10.465 -1.184 -16.456 1.00 95.38 184 VAL A O 1
ATOM 1442 N N . ALA A 1 185 ? 11.922 -2.742 -17.177 1.00 94.88 185 ALA A N 1
ATOM 1443 C CA . ALA A 1 185 ? 11.376 -3.824 -16.363 1.00 94.88 185 ALA A CA 1
ATOM 1444 C C . ALA A 1 185 ? 11.497 -3.510 -14.865 1.00 94.88 185 ALA A C 1
ATOM 1446 O O . ALA A 1 185 ? 10.508 -3.591 -14.145 1.00 94.88 185 ALA A O 1
ATOM 1447 N N . LEU A 1 186 ? 12.673 -3.062 -14.414 1.00 95.06 186 LEU A N 1
ATOM 1448 C CA . LEU A 1 186 ? 12.895 -2.693 -13.018 1.00 95.06 186 LEU A CA 1
ATOM 1449 C C . LEU A 1 186 ? 12.001 -1.521 -12.594 1.00 95.06 186 LEU A C 1
ATOM 1451 O O . LEU A 1 186 ? 11.380 -1.583 -11.539 1.00 95.06 186 LEU A O 1
ATOM 1455 N N . PHE A 1 187 ? 11.865 -0.493 -13.436 1.00 96.25 187 PHE A N 1
ATOM 1456 C CA . PHE A 1 187 ? 10.938 0.612 -13.195 1.00 96.25 187 PHE A CA 1
ATOM 1457 C C . PHE A 1 187 ? 9.494 0.120 -13.017 1.00 96.25 187 PHE A C 1
ATOM 1459 O O . PHE A 1 187 ? 8.843 0.469 -12.033 1.00 96.25 187 PHE A O 1
ATOM 1466 N N . ALA A 1 188 ? 9.011 -0.748 -13.909 1.00 94.19 188 ALA A N 1
ATOM 1467 C CA . ALA A 1 188 ? 7.671 -1.324 -13.808 1.00 94.19 188 ALA A CA 1
ATOM 1468 C C . ALA A 1 188 ? 7.482 -2.148 -12.520 1.00 94.19 188 ALA A C 1
ATOM 1470 O O . ALA A 1 188 ? 6.472 -1.987 -11.832 1.00 94.19 188 ALA A O 1
ATOM 1471 N N . THR A 1 189 ? 8.468 -2.967 -12.142 1.00 91.69 189 THR A N 1
ATOM 1472 C CA . THR A 1 189 ? 8.446 -3.730 -10.883 1.00 91.69 189 THR A CA 1
ATOM 1473 C C . THR A 1 189 ? 8.394 -2.803 -9.672 1.00 91.69 189 THR A C 1
ATOM 1475 O O . THR A 1 189 ? 7.580 -3.005 -8.775 1.00 91.69 189 THR A O 1
ATOM 1478 N N . THR A 1 190 ? 9.204 -1.742 -9.655 1.00 91.94 190 THR A N 1
ATOM 1479 C CA . THR A 1 190 ? 9.233 -0.790 -8.534 1.00 91.94 190 THR A CA 1
ATOM 1480 C C . THR A 1 190 ? 7.944 0.017 -8.410 1.00 91.94 190 THR A C 1
ATOM 1482 O O . THR A 1 190 ? 7.503 0.252 -7.292 1.00 91.94 190 THR A O 1
ATOM 1485 N N . LEU A 1 191 ? 7.296 0.384 -9.525 1.00 90.31 191 LEU A N 1
ATOM 1486 C CA . LEU A 1 191 ? 5.966 1.006 -9.503 1.00 90.31 191 LEU A CA 1
ATOM 1487 C C . LEU A 1 191 ? 4.898 0.045 -8.975 1.00 90.31 191 LEU A C 1
ATOM 1489 O O . LEU A 1 191 ? 4.017 0.445 -8.219 1.00 90.31 191 LEU A O 1
ATOM 1493 N N . THR A 1 192 ? 4.997 -1.232 -9.341 1.00 87.06 192 THR A N 1
ATOM 1494 C CA . THR A 1 192 ? 4.084 -2.265 -8.846 1.00 87.06 192 THR A CA 1
ATOM 1495 C C . THR A 1 192 ? 4.235 -2.410 -7.332 1.00 87.06 192 THR A C 1
ATOM 1497 O O . THR A 1 192 ? 3.251 -2.264 -6.613 1.00 87.06 192 THR A O 1
ATOM 1500 N N . LEU A 1 193 ? 5.466 -2.539 -6.831 1.00 86.31 193 LEU A N 1
ATOM 1501 C CA . LEU A 1 193 ? 5.756 -2.586 -5.395 1.00 86.31 193 LEU A CA 1
ATOM 1502 C C . LEU A 1 193 ? 5.314 -1.305 -4.666 1.00 86.31 193 LEU A C 1
ATOM 1504 O O . LEU A 1 193 ? 4.699 -1.370 -3.603 1.00 86.31 193 LEU A O 1
ATOM 1508 N N . ALA A 1 194 ? 5.554 -0.136 -5.264 1.00 85.44 194 ALA A N 1
ATOM 1509 C CA . ALA A 1 194 ? 5.125 1.160 -4.743 1.00 85.44 194 ALA A CA 1
ATOM 1510 C C . ALA A 1 194 ? 3.603 1.249 -4.546 1.00 85.44 194 ALA A C 1
ATOM 1512 O O . ALA A 1 194 ? 3.151 1.915 -3.616 1.00 85.44 194 ALA A O 1
ATOM 1513 N N . SER A 1 195 ? 2.814 0.579 -5.392 1.00 80.50 195 SER A N 1
ATOM 1514 C CA . SER A 1 195 ? 1.351 0.638 -5.333 1.00 80.50 195 SER A CA 1
ATOM 1515 C C . SER A 1 195 ? 0.747 -0.052 -4.105 1.00 80.50 195 SER A C 1
ATOM 1517 O O . SER A 1 195 ? -0.329 0.350 -3.662 1.00 80.50 195 SER A O 1
ATOM 1519 N N . TYR A 1 196 ? 1.431 -1.052 -3.535 1.00 77.38 196 TYR A N 1
ATOM 1520 C CA . TYR A 1 196 ? 0.883 -1.870 -2.448 1.00 77.38 196 TYR A CA 1
ATOM 1521 C C . TYR A 1 196 ? 1.776 -2.022 -1.212 1.00 77.38 196 TYR A C 1
ATOM 1523 O O . TYR A 1 196 ? 1.278 -2.453 -0.169 1.00 77.38 196 TYR A O 1
ATOM 1531 N N . GLY A 1 197 ? 3.074 -1.725 -1.297 1.00 76.81 197 GLY A N 1
ATOM 1532 C CA . GLY A 1 197 ? 4.040 -2.067 -0.247 1.00 76.81 197 GLY A CA 1
ATOM 1533 C C . GLY A 1 197 ? 3.926 -1.235 1.033 1.00 76.81 197 GLY A C 1
ATOM 1534 O O . GLY A 1 197 ? 4.351 -1.690 2.083 1.00 76.81 197 GLY A O 1
ATOM 1535 N N . GLY A 1 198 ? 3.307 -0.052 0.983 1.00 75.25 198 GLY A N 1
ATOM 1536 C CA . GLY A 1 198 ? 3.130 0.809 2.162 1.00 75.25 198 GLY A CA 1
ATOM 1537 C C . GLY A 1 198 ? 1.725 0.797 2.779 1.00 75.25 198 GLY A C 1
ATOM 1538 O O . GLY A 1 198 ? 1.364 1.746 3.473 1.00 75.25 198 GLY A O 1
ATOM 1539 N N . ARG A 1 199 ? 0.902 -0.214 2.475 1.00 78.06 199 ARG A N 1
ATOM 1540 C CA . ARG A 1 199 ? -0.469 -0.356 3.003 1.00 78.06 199 ARG A CA 1
ATOM 1541 C C . ARG A 1 199 ? -0.475 -0.661 4.506 1.00 78.06 199 ARG A C 1
ATOM 1543 O O . ARG A 1 199 ? 0.415 -1.345 4.992 1.00 78.06 199 ARG A O 1
ATOM 1550 N N . GLU A 1 200 ? -1.514 -0.216 5.214 1.00 81.56 200 GLU A N 1
ATOM 1551 C CA . GLU A 1 200 ? -1.657 -0.496 6.653 1.00 81.56 200 GLU A CA 1
ATOM 1552 C C . GLU A 1 200 ? -2.254 -1.885 6.932 1.00 81.56 200 GLU A C 1
ATOM 1554 O O . GLU A 1 200 ? -1.763 -2.575 7.816 1.00 81.56 200 GLU A O 1
ATOM 1559 N N . LEU A 1 201 ? -3.298 -2.305 6.195 1.00 77.19 201 LEU A N 1
ATOM 1560 C CA . LEU A 1 201 ? -4.058 -3.523 6.533 1.00 77.19 201 LEU A CA 1
ATOM 1561 C C . LEU A 1 201 ? -4.372 -4.464 5.357 1.00 77.19 201 LEU A C 1
ATOM 1563 O O . LEU A 1 201 ? -4.241 -5.672 5.526 1.00 77.19 201 LEU A O 1
ATOM 1567 N N . ALA A 1 202 ? -4.793 -3.963 4.186 1.00 71.31 202 ALA A N 1
ATOM 1568 C CA . ALA A 1 202 ? -5.293 -4.830 3.108 1.00 71.31 202 ALA A CA 1
ATOM 1569 C C . ALA A 1 202 ? -4.789 -4.469 1.702 1.00 71.31 202 ALA A C 1
ATOM 1571 O O . ALA A 1 202 ? -4.640 -3.291 1.365 1.00 71.31 202 ALA A O 1
ATOM 1572 N N . LEU A 1 203 ? -4.562 -5.499 0.880 1.00 58.88 203 LEU A N 1
ATOM 1573 C CA . LEU A 1 203 ? -4.333 -5.438 -0.564 1.00 58.88 203 LEU A CA 1
ATOM 1574 C C . LEU A 1 203 ? -5.656 -5.306 -1.324 1.00 58.88 203 LEU A C 1
ATOM 1576 O O . LEU A 1 203 ? -6.617 -5.987 -0.968 1.00 58.88 203 LEU A O 1
ATOM 1580 N N . PRO A 1 204 ? -5.701 -4.555 -2.438 1.00 48.38 204 PRO A N 1
ATOM 1581 C CA . PRO A 1 204 ? -6.769 -4.717 -3.412 1.00 48.38 204 PRO A CA 1
ATOM 1582 C C . PRO A 1 204 ? -6.630 -6.092 -4.082 1.00 48.38 204 PRO A C 1
ATOM 1584 O O . PRO A 1 204 ? -5.879 -6.251 -5.043 1.00 48.38 204 PRO A O 1
ATOM 1587 N N . GLY A 1 205 ? -7.341 -7.090 -3.564 1.00 37.06 205 GLY A N 1
ATOM 1588 C CA . GLY A 1 205 ? -7.521 -8.370 -4.239 1.00 37.06 205 GLY A CA 1
ATOM 1589 C C . GLY A 1 205 ? -8.634 -8.258 -5.282 1.00 37.06 205 GLY A C 1
ATOM 1590 O O . GLY A 1 205 ? -9.723 -7.749 -4.999 1.00 37.06 205 GLY A O 1
A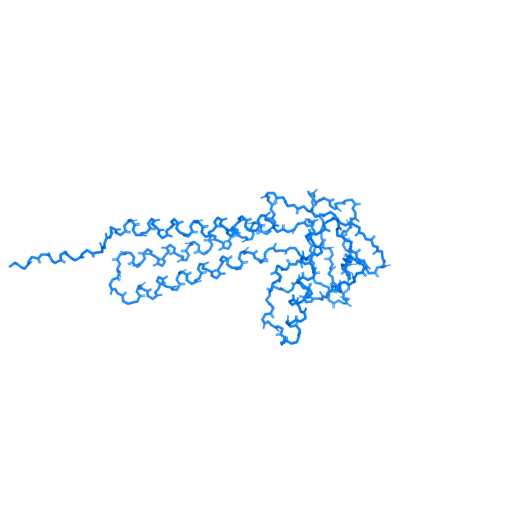TOM 1591 N N . ARG A 1 206 ? -8.342 -8.662 -6.515 1.00 30.20 206 ARG A N 1
ATOM 1592 C CA . ARG A 1 206 ? -9.330 -8.899 -7.570 1.00 30.20 206 ARG A CA 1
ATOM 1593 C C . ARG A 1 206 ? -9.149 -10.304 -8.100 1.00 30.20 206 ARG A C 1
ATOM 1595 O O . ARG A 1 206 ? -7.974 -10.710 -8.220 1.00 30.20 206 ARG A O 1
#

Radius of gyration: 22.65 Å; chains: 1; bounding box: 58×37×74 Å

Secondary structure (DSSP, 8-state):
------PPPSS-HHHHHHHHHHHHHHHHHHHHHHHHTS-B--EEEEE-SSSSSEEEEEE-TT-TTTTT--TTPEEEEEEETTEEEE--TTTT-S-GGGS-HHHHHHHHHHHHHHHHHHTSSSEEEEETTS-EEEE--B--SS-HHHHHHHHHHHHHHHHHHHHHHHHHHSTT-HHHHHHHHHHHHHHHHHHHHHHHTT-SS-----

pLDDT: mean 86.49, std 11.49, range [30.2, 96.5]

Organism: NCBI:txid351052

Foldseek 3Di:
DDDPPPDDPPDALVVVVVVVVVVLVVLLVVLLVLLLPAWDQQFAWAADPPDFAIFGQQHHPPGPCPPFDGGRWGWQFKDDPNDTLGGGSCQLPLDLVPDDPVVSVSSLVSLQVVRVQSVDPQIWTATPVRDITGTGIDRDPDDQLSVLLVVLLVVLVVQQCVLSVQCSVPVPDPVSVVSNVVSVVSNVVSSVCSNPNRHRGHDNRD

Sequence (206 aa):
MSPMQNRPGLLAPRTQLLLLCMFALLATLLSTLWVATTPYLGLELSKTEDAPGVRVESVRANSPNLSKINADTVLVAVWQGGERIPLHNDTLIEDPDLLDYDRYNRFLHEQSQLWQALASPPVVVETDDGSRIALAVGQPWWSPAMTYALLHGLYGWVALLVALGLWVYNPRRTETRLFAASGVALFATTLTLASYGGRELALPGR